Protein AF-A0A1Q9EI10-F1 (afdb_monomer_lite)

Structure (mmCIF, N/CA/C/O backbone):
data_AF-A0A1Q9EI10-F1
#
_entry.id   AF-A0A1Q9EI10-F1
#
loop_
_atom_site.group_PDB
_atom_site.id
_atom_site.type_symbol
_atom_site.label_atom_id
_atom_site.label_alt_id
_atom_site.label_comp_id
_atom_site.label_asym_id
_atom_site.label_entity_id
_atom_site.label_seq_id
_atom_site.pdbx_PDB_ins_code
_atom_site.Cartn_x
_atom_site.Cartn_y
_atom_site.Cartn_z
_atom_site.occupancy
_atom_site.B_iso_or_equiv
_atom_site.auth_seq_id
_atom_site.auth_comp_id
_atom_site.auth_asym_id
_atom_site.auth_atom_id
_atom_site.pdbx_PDB_model_num
ATOM 1 N N . MET A 1 1 ? -0.999 -49.411 -11.509 1.00 52.53 1 MET A N 1
ATOM 2 C CA . MET A 1 1 ? -2.116 -49.134 -10.586 1.00 52.53 1 MET A CA 1
ATOM 3 C C . MET A 1 1 ? -1.880 -47.775 -9.955 1.00 52.53 1 MET A C 1
ATOM 5 O O . MET A 1 1 ? -0.746 -47.512 -9.568 1.00 52.53 1 MET A O 1
ATOM 9 N N . ALA A 1 2 ? -2.901 -46.928 -9.901 1.00 65.25 2 ALA A N 1
ATOM 10 C CA . ALA A 1 2 ? -2.778 -45.548 -9.451 1.00 65.25 2 ALA A CA 1
ATOM 11 C C . ALA A 1 2 ? -2.801 -45.439 -7.917 1.00 65.25 2 ALA A C 1
ATOM 13 O O . ALA A 1 2 ? -3.578 -46.132 -7.263 1.00 65.25 2 ALA A O 1
ATOM 14 N N . SER A 1 3 ? -1.982 -44.551 -7.351 1.00 75.50 3 SER A N 1
ATOM 15 C CA . SER A 1 3 ? -2.060 -44.156 -5.938 1.00 75.50 3 SER A CA 1
ATOM 16 C C . SER A 1 3 ? -2.557 -42.723 -5.863 1.00 75.50 3 SER A C 1
ATOM 18 O O . SER A 1 3 ? -1.945 -41.829 -6.455 1.00 75.50 3 SER A O 1
ATOM 20 N N . VAL A 1 4 ? -3.660 -42.502 -5.154 1.00 80.38 4 VAL A N 1
ATOM 21 C CA . VAL A 1 4 ? -4.299 -41.190 -5.047 1.00 80.38 4 VAL A CA 1
ATOM 22 C C . VAL A 1 4 ? -4.619 -40.854 -3.600 1.00 80.38 4 VAL A C 1
ATOM 24 O O . VAL A 1 4 ? -4.913 -41.722 -2.786 1.00 80.38 4 VAL A O 1
ATOM 27 N N . TRP A 1 5 ? -4.558 -39.572 -3.267 1.00 81.94 5 TRP A N 1
ATOM 28 C CA . TRP A 1 5 ? -4.939 -39.072 -1.953 1.00 81.94 5 TRP A CA 1
ATOM 29 C C . TRP A 1 5 ? -5.785 -37.815 -2.084 1.00 81.94 5 TRP A C 1
ATOM 31 O O . TRP A 1 5 ? -5.666 -37.055 -3.053 1.00 81.94 5 TRP A O 1
ATOM 41 N N . LEU A 1 6 ? -6.656 -37.609 -1.102 1.00 84.94 6 LEU A N 1
ATOM 42 C CA . LEU A 1 6 ? -7.568 -36.478 -1.054 1.00 84.94 6 LEU A CA 1
ATOM 43 C C . LEU A 1 6 ? -7.109 -35.472 -0.005 1.00 84.94 6 LEU A C 1
ATOM 45 O O . LEU A 1 6 ? -6.769 -35.841 1.116 1.00 84.94 6 LEU A O 1
ATOM 49 N N . GLU A 1 7 ? -7.129 -34.195 -0.365 1.00 82.06 7 GLU A N 1
ATOM 50 C CA . GLU A 1 7 ? -6.711 -33.085 0.489 1.00 82.06 7 GLU A CA 1
ATOM 51 C C . GLU A 1 7 ? -7.834 -32.047 0.580 1.00 82.06 7 GLU A C 1
ATOM 53 O O . GLU A 1 7 ? -8.484 -31.718 -0.419 1.00 82.06 7 GLU A O 1
ATOM 58 N N . ALA A 1 8 ? -8.094 -31.539 1.785 1.00 79.56 8 ALA A N 1
ATOM 59 C CA . ALA A 1 8 ? -9.134 -30.542 1.997 1.00 79.56 8 ALA A CA 1
ATOM 60 C C . ALA A 1 8 ? -8.620 -29.161 1.574 1.00 79.56 8 ALA A C 1
ATOM 62 O O . ALA A 1 8 ? -7.559 -28.724 2.006 1.00 79.56 8 ALA A O 1
ATOM 63 N N . HIS A 1 9 ? -9.394 -28.452 0.757 1.00 73.06 9 HIS A N 1
ATOM 64 C CA . HIS A 1 9 ? -9.062 -27.119 0.265 1.00 73.06 9 HIS A CA 1
ATOM 65 C C . HIS A 1 9 ? -10.264 -26.185 0.443 1.00 73.06 9 HIS A C 1
ATOM 67 O O . HIS A 1 9 ? -11.050 -25.917 -0.475 1.00 73.06 9 HIS A O 1
ATOM 73 N N . GLY A 1 10 ? -10.438 -25.706 1.676 1.00 77.62 10 GLY A N 1
ATOM 74 C CA . GLY A 1 10 ? -11.588 -24.894 2.067 1.00 77.62 10 GLY A CA 1
ATOM 75 C C . GLY A 1 10 ? -12.901 -25.661 1.889 1.00 77.62 10 GLY A C 1
ATOM 76 O O . GLY A 1 10 ? -13.111 -26.695 2.512 1.00 77.62 10 GLY A O 1
ATOM 77 N N . LYS A 1 11 ? -13.793 -25.161 1.023 1.00 76.25 11 LYS A N 1
ATOM 78 C CA . LYS A 1 11 ? -15.066 -25.830 0.679 1.00 76.25 11 LYS A CA 1
ATOM 79 C C . LYS A 1 11 ? -14.934 -26.862 -0.449 1.00 76.25 11 LYS A C 1
ATOM 81 O O . LYS A 1 11 ? -15.952 -27.370 -0.911 1.00 76.25 11 LYS A O 1
ATOM 86 N N . ALA A 1 12 ? -13.726 -27.125 -0.939 1.00 80.62 12 ALA A N 1
ATOM 87 C CA . ALA A 1 12 ? -13.439 -28.056 -2.024 1.00 80.62 12 ALA A CA 1
ATOM 88 C C . ALA A 1 12 ? -12.501 -29.174 -1.549 1.00 80.62 12 ALA A C 1
ATOM 90 O O . ALA A 1 12 ? -11.816 -29.032 -0.539 1.00 80.62 12 ALA A O 1
ATOM 91 N N . VAL A 1 13 ? -12.467 -30.280 -2.282 1.00 86.38 13 VAL A N 1
ATOM 92 C CA . VAL A 1 13 ? -11.545 -31.396 -2.066 1.00 86.38 13 VAL A CA 1
ATOM 93 C C . VAL A 1 13 ? -10.707 -31.587 -3.318 1.00 86.38 13 VAL A C 1
ATOM 95 O O . VAL A 1 13 ? -11.220 -31.559 -4.437 1.00 86.38 13 VAL A O 1
ATOM 98 N N . LEU A 1 14 ? -9.405 -31.736 -3.115 1.00 86.94 14 LEU A N 1
ATOM 99 C CA . LEU A 1 14 ? -8.418 -31.956 -4.159 1.00 86.94 14 LEU A CA 1
ATOM 100 C C . LEU A 1 14 ? -8.069 -33.439 -4.195 1.00 86.94 14 LEU A C 1
ATOM 102 O O . LEU A 1 14 ? -7.630 -33.981 -3.187 1.00 86.94 14 LEU A O 1
ATOM 106 N N . VAL A 1 15 ? -8.209 -34.074 -5.353 1.00 85.44 15 VAL A N 1
ATOM 107 C CA . VAL A 1 15 ? -7.691 -35.420 -5.610 1.00 85.44 15 VAL A CA 1
ATOM 108 C C . VAL A 1 15 ? -6.329 -35.275 -6.285 1.00 85.44 15 VAL A C 1
ATOM 110 O O . VAL A 1 15 ? -6.217 -34.710 -7.380 1.00 85.44 15 VAL A O 1
ATOM 113 N N . LYS A 1 16 ? -5.288 -35.747 -5.598 1.00 81.31 16 LYS A N 1
ATOM 114 C CA . LYS A 1 16 ? -3.875 -35.687 -5.996 1.00 81.31 16 LYS A CA 1
ATOM 115 C C . LYS A 1 16 ? -3.294 -37.095 -6.123 1.00 81.31 16 LYS A C 1
ATOM 117 O O . LYS A 1 16 ? -3.845 -38.047 -5.582 1.00 81.31 16 LYS A O 1
ATOM 122 N N . GLY A 1 17 ? -2.182 -37.214 -6.844 1.00 82.31 17 GLY A N 1
ATOM 123 C CA . GLY A 1 17 ? -1.489 -38.480 -7.097 1.00 82.31 17 GLY A CA 1
ATOM 124 C C . GLY A 1 17 ? -1.539 -38.894 -8.566 1.00 82.31 17 GLY A C 1
ATOM 125 O O . GLY A 1 17 ? -1.620 -38.041 -9.455 1.00 82.31 17 GLY A O 1
ATOM 126 N N . ASP A 1 18 ? -1.501 -40.201 -8.821 1.00 78.62 18 ASP A N 1
ATOM 127 C CA . ASP A 1 18 ? -1.469 -40.781 -10.168 1.00 78.62 18 ASP A CA 1
ATOM 128 C C . ASP A 1 18 ? -2.865 -40.765 -10.820 1.00 78.62 18 ASP A C 1
ATOM 130 O O . ASP A 1 18 ? -3.541 -41.771 -11.000 1.00 78.62 18 ASP A O 1
ATOM 134 N N . THR A 1 19 ? -3.351 -39.565 -11.131 1.00 76.25 19 THR A N 1
ATOM 135 C CA . THR A 1 19 ? -4.723 -39.355 -11.625 1.00 76.25 19 THR A CA 1
ATOM 136 C C . THR A 1 19 ? -4.863 -39.532 -13.140 1.00 76.25 19 THR A C 1
ATOM 138 O O . THR A 1 19 ? -5.962 -39.380 -13.670 1.00 76.25 19 THR A O 1
ATOM 141 N N . MET A 1 20 ? -3.783 -39.872 -13.858 1.00 67.50 20 MET A N 1
ATOM 142 C CA . MET A 1 20 ? -3.809 -40.036 -15.320 1.00 67.50 20 MET A CA 1
ATOM 143 C C . MET A 1 20 ? -4.653 -41.239 -15.755 1.00 67.50 20 MET A C 1
ATOM 145 O O . MET A 1 20 ? -5.393 -41.136 -16.728 1.00 67.50 20 MET A O 1
ATOM 149 N N . SER A 1 21 ? -4.608 -42.337 -14.996 1.00 76.06 21 SER A N 1
ATOM 150 C CA . SER A 1 21 ? -5.338 -43.580 -15.303 1.00 76.06 21 SER A CA 1
ATOM 151 C C . SER A 1 21 ? -6.833 -43.529 -14.954 1.00 76.06 21 SER A C 1
ATOM 153 O O . SER A 1 21 ? -7.612 -44.360 -15.420 1.00 76.06 21 SER A O 1
ATOM 155 N N . ILE A 1 22 ? -7.231 -42.557 -14.129 1.00 76.19 22 ILE A N 1
ATOM 156 C CA . ILE A 1 22 ? -8.605 -42.349 -13.639 1.00 76.19 22 ILE A CA 1
ATOM 157 C C . ILE A 1 22 ? -9.162 -40.977 -14.040 1.00 76.19 22 ILE A C 1
ATOM 159 O O . ILE A 1 22 ? -10.172 -40.519 -13.511 1.00 76.19 22 ILE A O 1
ATOM 163 N N . LYS A 1 23 ? -8.501 -40.302 -14.982 1.00 77.88 23 LYS A N 1
ATOM 164 C CA . LYS A 1 23 ? -8.842 -38.952 -15.437 1.00 77.88 23 LYS A CA 1
ATOM 165 C C . LYS A 1 23 ? -10.274 -38.854 -15.959 1.00 77.88 23 LYS A C 1
ATOM 167 O O . LYS A 1 23 ? -10.966 -37.892 -15.635 1.00 77.88 23 LYS A O 1
ATOM 172 N N . ASP A 1 24 ? -10.715 -39.835 -16.740 1.00 82.56 24 ASP A N 1
ATOM 173 C CA . ASP A 1 24 ? -12.063 -39.837 -17.313 1.00 82.56 24 ASP A CA 1
ATOM 174 C C . ASP A 1 24 ? -13.133 -40.024 -16.232 1.00 82.56 24 ASP A C 1
ATOM 176 O O . ASP A 1 24 ? -14.117 -39.289 -16.220 1.00 82.56 24 ASP A O 1
ATOM 180 N N . LEU A 1 25 ? -12.871 -40.888 -15.245 1.00 77.81 25 LEU A N 1
ATOM 181 C CA . LEU A 1 25 ? -13.732 -41.090 -14.075 1.00 77.81 25 LEU A CA 1
ATOM 182 C C . LEU A 1 25 ? -13.826 -39.812 -13.228 1.00 77.81 25 LEU A C 1
ATOM 184 O O . LEU A 1 25 ? -14.915 -39.378 -12.858 1.00 77.81 25 LEU A O 1
ATOM 188 N N . LEU A 1 26 ? -12.696 -39.144 -12.977 1.00 81.06 26 LEU A N 1
ATOM 189 C CA . LEU A 1 26 ? -12.677 -37.886 -12.227 1.00 81.06 26 LEU A CA 1
ATOM 190 C C . LEU A 1 26 ? -13.420 -36.764 -12.964 1.00 81.06 26 LEU A C 1
ATOM 192 O O . LEU A 1 26 ? -14.100 -35.958 -12.329 1.00 81.06 26 LEU A O 1
ATOM 196 N N . LYS A 1 27 ? -13.331 -36.718 -14.297 1.00 82.31 27 LYS A N 1
ATOM 197 C CA . LYS A 1 27 ? -14.049 -35.744 -15.127 1.00 82.31 27 LYS A CA 1
ATOM 198 C C . LYS A 1 27 ? -15.555 -36.023 -15.160 1.00 82.31 27 LYS A C 1
ATOM 200 O O . LYS A 1 27 ? -16.335 -35.081 -15.030 1.00 82.31 27 LYS A O 1
ATOM 205 N N . GLU A 1 28 ? -15.957 -37.287 -15.274 1.00 81.38 28 GLU A N 1
ATOM 206 C CA . GLU A 1 28 ? -17.361 -37.721 -15.256 1.00 81.38 28 GLU A CA 1
ATOM 207 C C . GLU A 1 28 ? -18.042 -37.398 -13.920 1.00 81.38 28 GLU A C 1
ATOM 209 O O . GLU A 1 28 ? -19.147 -36.858 -13.888 1.00 81.38 28 GLU A O 1
ATOM 214 N N . LYS A 1 29 ? -17.334 -37.591 -12.801 1.00 79.00 29 LYS A N 1
ATOM 215 C CA . LYS A 1 29 ? -17.821 -37.237 -11.456 1.00 79.00 29 LYS A CA 1
ATOM 216 C C . LYS A 1 29 ? -17.808 -35.725 -11.169 1.00 79.00 29 LYS A C 1
ATOM 218 O O . LYS A 1 29 ? -18.154 -35.285 -10.067 1.00 79.00 29 LYS A O 1
ATOM 223 N N . GLY A 1 30 ? -17.470 -34.905 -12.168 1.00 77.38 30 GLY A N 1
ATOM 224 C CA . GLY A 1 30 ? -17.542 -33.444 -12.117 1.00 77.38 30 GLY A CA 1
ATOM 225 C C . GLY A 1 30 ? -16.289 -32.763 -11.567 1.00 77.38 30 GLY A C 1
ATOM 226 O O . GLY A 1 30 ? -16.366 -31.623 -11.103 1.00 77.38 30 GLY A O 1
ATOM 227 N N . GLY A 1 31 ? -15.148 -33.448 -11.599 1.00 83.06 31 GLY A N 1
ATOM 228 C CA . GLY A 1 31 ? -13.856 -32.905 -11.209 1.00 83.06 31 GLY A CA 1
ATOM 229 C C . GLY A 1 31 ? -13.334 -31.917 -12.244 1.00 83.06 31 GLY A C 1
ATOM 230 O O . GLY A 1 31 ? -13.370 -32.167 -13.450 1.00 83.06 31 GLY A O 1
ATOM 231 N N . LYS A 1 32 ? -12.803 -30.787 -11.778 1.00 81.69 32 LYS A N 1
ATOM 232 C CA . LYS A 1 32 ? -12.119 -29.809 -12.631 1.00 81.69 32 LYS A CA 1
ATOM 233 C C . LYS A 1 32 ? -10.617 -29.919 -12.431 1.00 81.69 32 LYS A C 1
ATOM 235 O O . LYS A 1 32 ? -10.127 -29.723 -11.323 1.00 81.69 32 LYS A O 1
ATOM 240 N N . TRP A 1 33 ? -9.886 -30.201 -13.505 1.00 84.81 33 TRP A N 1
ATOM 241 C CA . TRP A 1 33 ? -8.427 -30.186 -13.463 1.00 84.81 33 TRP A CA 1
ATOM 242 C C . TRP A 1 33 ? -7.912 -28.771 -13.190 1.00 84.81 33 TRP A C 1
ATOM 244 O O . TRP A 1 33 ? -8.250 -27.828 -13.908 1.00 84.81 33 TRP A O 1
ATOM 254 N N . ASN A 1 34 ? -7.067 -28.632 -12.174 1.00 79.94 34 ASN A N 1
ATOM 255 C CA . ASN A 1 34 ? -6.331 -27.415 -11.881 1.00 79.94 34 ASN A CA 1
ATOM 256 C C . ASN A 1 34 ? -4.845 -27.644 -12.185 1.00 79.94 34 ASN A C 1
ATOM 258 O O . ASN A 1 34 ? -4.158 -28.364 -11.461 1.00 79.94 34 ASN A O 1
ATOM 262 N N . GLY A 1 35 ? -4.346 -27.012 -13.253 1.00 70.62 35 GLY A N 1
ATOM 263 C CA . GLY A 1 35 ? -2.954 -27.145 -13.695 1.00 70.62 35 GLY A CA 1
ATOM 264 C C . GLY A 1 35 ? -1.931 -26.516 -12.746 1.00 70.62 35 GLY A C 1
ATOM 265 O O . GLY A 1 35 ? -0.809 -27.009 -12.668 1.00 70.62 35 GLY A O 1
ATOM 266 N N . GLY A 1 36 ? -2.322 -25.493 -11.977 1.00 70.88 36 GLY A N 1
ATOM 267 C CA . GLY A 1 36 ? -1.451 -24.860 -10.981 1.00 70.88 36 GLY A CA 1
ATOM 268 C C . GLY A 1 36 ? -1.215 -25.746 -9.757 1.00 70.88 36 GLY A C 1
ATOM 269 O O . GLY A 1 36 ? -0.120 -25.767 -9.209 1.00 70.88 36 GLY A O 1
ATOM 270 N N . LEU A 1 37 ? -2.221 -26.536 -9.373 1.00 71.44 37 LEU A N 1
ATOM 271 C CA . LEU A 1 37 ? -2.150 -27.472 -8.244 1.00 71.44 37 LEU A CA 1
ATOM 272 C C . LEU A 1 37 ? -1.930 -28.930 -8.677 1.00 71.44 37 LEU A C 1
ATOM 274 O O . LEU A 1 37 ? -1.958 -29.817 -7.821 1.00 71.44 37 LEU A O 1
ATOM 278 N N . LYS A 1 38 ? -1.792 -29.182 -9.989 1.00 78.75 38 LYS A N 1
ATOM 279 C CA . LYS A 1 38 ? -1.714 -30.510 -10.630 1.00 78.75 38 LYS A CA 1
ATOM 280 C C . LYS A 1 38 ? -2.690 -31.526 -10.017 1.00 78.75 38 LYS A C 1
ATOM 282 O O . LYS A 1 38 ? -2.304 -32.634 -9.652 1.00 78.75 38 LYS A O 1
ATOM 287 N N . SER A 1 39 ? -3.945 -31.118 -9.837 1.00 84.19 39 SER A N 1
ATOM 288 C CA . SER A 1 39 ? -4.945 -31.897 -9.099 1.00 84.19 39 SER A CA 1
ATOM 289 C C . SER A 1 39 ? -6.359 -31.692 -9.613 1.00 84.19 39 SER A C 1
ATOM 291 O O . SER A 1 39 ? -6.673 -30.685 -10.250 1.00 84.19 39 SER A O 1
ATOM 293 N N . TRP A 1 40 ? -7.221 -32.665 -9.325 1.00 86.75 40 TRP A N 1
ATOM 294 C CA . TRP A 1 40 ? -8.641 -32.596 -9.649 1.00 86.75 40 TRP A CA 1
ATOM 295 C C . TRP A 1 40 ? -9.409 -31.987 -8.487 1.00 86.75 40 TRP A C 1
ATOM 297 O O . TRP A 1 40 ? -9.377 -32.501 -7.374 1.00 86.75 40 TRP A O 1
ATOM 307 N N . LEU A 1 41 ? -10.094 -30.882 -8.751 1.00 85.38 41 LEU A N 1
ATOM 308 C CA . LEU A 1 41 ? -10.860 -30.144 -7.762 1.00 85.38 41 LEU A CA 1
ATOM 309 C C . LEU A 1 41 ? -12.328 -30.557 -7.813 1.00 85.38 41 LEU A C 1
ATOM 311 O O . LEU A 1 41 ? -12.961 -30.506 -8.870 1.00 85.38 41 LEU A O 1
ATOM 315 N N . PHE A 1 42 ? -12.873 -30.889 -6.649 1.00 86.38 42 PHE A N 1
ATOM 316 C CA . PHE A 1 42 ? -14.272 -31.235 -6.455 1.00 86.38 42 PHE A CA 1
ATOM 317 C C . PHE A 1 42 ? -14.906 -30.389 -5.348 1.00 86.38 42 PHE A C 1
ATOM 319 O O . PHE A 1 42 ? -14.214 -29.964 -4.424 1.00 86.38 42 PHE A O 1
ATOM 326 N N . PRO A 1 43 ? -16.225 -30.146 -5.380 1.00 83.44 43 PRO A N 1
ATOM 327 C CA . PRO A 1 43 ? -16.932 -29.561 -4.246 1.00 83.44 43 PRO A CA 1
ATOM 328 C C . PRO A 1 43 ? -16.821 -30.459 -3.007 1.00 83.44 43 PRO A C 1
ATOM 330 O O . PRO A 1 43 ? -16.979 -31.674 -3.108 1.00 83.44 43 PRO A O 1
ATOM 333 N N . GLY A 1 44 ? -16.621 -29.875 -1.827 1.00 76.69 44 GLY A N 1
ATOM 334 C CA . GLY A 1 44 ? -16.482 -30.614 -0.568 1.00 76.69 44 GLY A CA 1
ATOM 335 C C . GLY A 1 44 ? -17.716 -31.443 -0.211 1.00 76.69 44 GLY A C 1
ATOM 336 O O . GLY A 1 44 ? -17.584 -32.516 0.366 1.00 76.69 44 GLY A O 1
ATOM 337 N N . SER A 1 45 ? -18.902 -31.027 -0.665 1.00 79.56 45 SER A N 1
ATOM 338 C CA . SER A 1 45 ? -20.147 -31.800 -0.547 1.00 79.56 45 SER A CA 1
ATOM 339 C C . SER A 1 45 ? -20.106 -33.150 -1.271 1.00 79.56 45 SER A C 1
ATOM 341 O O . SER A 1 45 ? -20.879 -34.036 -0.936 1.00 79.56 45 SER A O 1
ATOM 343 N N . LYS A 1 46 ? -19.219 -33.321 -2.260 1.00 77.25 46 LYS A N 1
ATOM 344 C CA . LYS A 1 46 ? -19.073 -34.562 -3.034 1.00 77.25 46 LYS A CA 1
ATOM 345 C C . LYS A 1 46 ? -17.906 -35.434 -2.565 1.00 77.25 46 LYS A C 1
ATOM 347 O O . LYS A 1 46 ? -17.677 -36.482 -3.157 1.00 77.25 46 LYS A O 1
ATOM 352 N N . LYS A 1 47 ? -17.191 -35.035 -1.503 1.00 77.50 47 LYS A N 1
ATOM 353 C CA . LYS A 1 47 ? -16.022 -35.753 -0.969 1.00 77.50 47 LYS A CA 1
ATOM 354 C C . LYS A 1 47 ? -16.300 -37.246 -0.768 1.00 77.50 47 LYS A C 1
ATOM 356 O O . LYS A 1 47 ? -15.545 -38.067 -1.269 1.00 77.50 47 LYS A O 1
ATOM 361 N N . ALA A 1 48 ? -17.358 -37.576 -0.026 1.00 77.62 48 ALA A N 1
ATOM 362 C CA . ALA A 1 48 ? -17.672 -38.955 0.348 1.00 77.62 48 ALA A CA 1
ATOM 363 C C . ALA A 1 48 ? -17.937 -39.835 -0.885 1.00 77.62 48 ALA A C 1
ATOM 365 O O . ALA A 1 48 ? -17.342 -40.898 -1.006 1.00 77.62 48 ALA A O 1
ATOM 366 N N . ALA A 1 49 ? -18.720 -39.326 -1.844 1.00 79.50 49 ALA A N 1
ATOM 367 C CA . ALA A 1 49 ? -19.006 -40.021 -3.098 1.00 79.50 49 ALA A CA 1
ATOM 368 C C . ALA A 1 49 ? -17.737 -40.275 -3.930 1.00 79.50 49 ALA A C 1
ATOM 370 O O . ALA A 1 49 ? -17.559 -41.353 -4.475 1.00 79.50 49 ALA A O 1
ATOM 371 N N . ILE A 1 50 ? -16.813 -39.308 -3.982 1.00 80.44 50 ILE A N 1
ATOM 372 C CA . ILE A 1 50 ? -15.556 -39.461 -4.731 1.00 80.44 50 ILE A CA 1
ATOM 373 C C . ILE A 1 50 ? -14.645 -40.500 -4.079 1.00 80.44 50 ILE A C 1
ATOM 375 O O . ILE A 1 50 ? -13.975 -41.237 -4.790 1.00 80.44 50 ILE A O 1
ATOM 379 N N . ILE A 1 51 ? -14.601 -40.572 -2.747 1.00 78.38 51 ILE A N 1
ATOM 380 C CA . ILE A 1 51 ? -13.813 -41.593 -2.042 1.00 78.38 51 ILE A CA 1
ATOM 381 C C . ILE A 1 51 ? -14.360 -42.987 -2.354 1.00 78.38 51 ILE A C 1
ATOM 383 O O . ILE A 1 51 ? -13.581 -43.866 -2.710 1.00 78.38 51 ILE A O 1
ATOM 387 N N . GLU A 1 52 ? -15.679 -43.161 -2.293 1.00 79.25 52 GLU A N 1
ATOM 388 C CA . GLU A 1 52 ? -16.355 -44.423 -2.607 1.00 79.25 52 GLU A CA 1
ATOM 389 C C . GLU A 1 52 ? -16.143 -44.841 -4.073 1.00 79.25 52 GLU A C 1
ATOM 391 O O . GLU A 1 52 ? -15.786 -45.986 -4.351 1.00 79.25 52 GLU A O 1
ATOM 396 N N . ASP A 1 53 ? -16.254 -43.898 -5.013 1.00 78.69 53 ASP A N 1
ATOM 397 C CA . ASP A 1 53 ? -15.995 -44.121 -6.441 1.00 78.69 53 ASP A CA 1
ATOM 398 C C . ASP A 1 53 ? -14.520 -44.462 -6.730 1.00 78.69 53 ASP A C 1
ATOM 400 O O . ASP A 1 53 ? -14.223 -45.292 -7.590 1.00 78.69 53 ASP A O 1
ATOM 404 N N . LEU A 1 54 ? -13.577 -43.841 -6.011 1.00 76.62 54 LEU A N 1
ATOM 405 C CA . LEU A 1 54 ? -12.147 -44.134 -6.138 1.00 76.62 54 LEU A CA 1
ATOM 406 C C . LEU A 1 54 ? -11.794 -45.507 -5.561 1.00 76.62 54 LEU A C 1
ATOM 408 O O . LEU A 1 54 ? -10.992 -46.221 -6.163 1.00 76.62 54 LEU A O 1
ATOM 412 N N . GLN A 1 55 ? -12.404 -45.885 -4.435 1.00 76.31 55 GLN A N 1
ATOM 413 C CA . GLN A 1 55 ? -12.234 -47.193 -3.795 1.00 76.31 55 GLN A CA 1
ATOM 414 C C . GLN A 1 55 ? -12.892 -48.329 -4.588 1.00 76.31 55 GLN A C 1
ATOM 416 O O . GLN A 1 55 ? -12.375 -49.441 -4.587 1.00 76.31 55 GLN A O 1
ATOM 421 N N . SER A 1 56 ? -13.987 -48.046 -5.297 1.00 77.88 56 SER A N 1
ATOM 422 C CA . SER A 1 56 ? -14.690 -49.016 -6.149 1.00 77.88 56 SER A CA 1
ATOM 423 C C . SER A 1 56 ? -14.019 -49.234 -7.508 1.00 77.88 56 SER A C 1
ATOM 425 O O . SER A 1 56 ? -14.442 -50.094 -8.274 1.00 77.88 56 SER A O 1
ATOM 427 N N . SER A 1 57 ? -12.993 -48.448 -7.845 1.00 73.56 57 SER A N 1
ATOM 428 C CA . SER A 1 57 ? -12.302 -48.561 -9.127 1.00 73.56 57 SER A CA 1
ATOM 429 C C . SER A 1 57 ? -11.087 -49.494 -9.034 1.00 73.56 57 SER A C 1
ATOM 431 O O . SER A 1 57 ? -10.101 -49.179 -8.372 1.00 73.56 57 SER A O 1
ATOM 433 N N . ASP A 1 58 ? -11.080 -50.593 -9.797 1.00 69.38 58 ASP A N 1
ATOM 434 C CA . ASP A 1 58 ? -9.951 -51.550 -9.869 1.00 69.38 58 ASP A CA 1
ATOM 435 C C . ASP A 1 58 ? -8.631 -50.933 -10.377 1.00 69.38 58 ASP A C 1
ATOM 437 O O . ASP A 1 58 ? -7.562 -51.547 -10.356 1.00 69.38 58 ASP A O 1
ATOM 441 N N . LYS A 1 59 ? -8.689 -49.692 -10.868 1.00 65.25 59 LYS A N 1
ATOM 442 C CA . LYS A 1 59 ? -7.538 -48.942 -11.383 1.00 65.25 59 LYS A CA 1
ATOM 443 C C . LYS A 1 59 ? -6.732 -48.253 -10.276 1.00 65.25 59 LYS A C 1
ATOM 445 O O . LYS A 1 59 ? -5.609 -47.810 -10.548 1.00 65.25 59 LYS A O 1
ATOM 450 N N . VAL A 1 60 ? -7.258 -48.185 -9.050 1.00 66.44 60 VAL A N 1
ATOM 451 C CA . VAL A 1 60 ? -6.636 -47.516 -7.900 1.00 66.44 60 VAL A CA 1
ATOM 452 C C . VAL A 1 60 ? -6.170 -48.547 -6.870 1.00 66.44 60 VAL A C 1
ATOM 454 O O . VAL A 1 60 ? -6.948 -49.358 -6.388 1.00 66.44 60 VAL A O 1
ATOM 457 N N . LYS A 1 61 ? -4.880 -48.514 -6.514 1.00 64.12 61 LYS A N 1
ATOM 458 C CA . LYS A 1 61 ? -4.276 -49.424 -5.520 1.00 64.12 61 LYS A CA 1
ATOM 459 C C . LYS A 1 61 ? -4.333 -48.879 -4.098 1.00 64.12 61 LYS A C 1
ATOM 461 O O . LYS A 1 61 ? -4.306 -49.656 -3.152 1.00 64.12 61 LYS A O 1
ATOM 466 N N . SER A 1 62 ? -4.317 -47.555 -3.946 1.00 63.91 62 SER A N 1
ATOM 467 C CA . SER A 1 62 ? -4.281 -46.891 -2.642 1.00 63.91 62 SER A CA 1
ATOM 468 C C . SER A 1 62 ? -5.035 -45.565 -2.703 1.00 63.91 62 SER A C 1
ATOM 470 O O . SER A 1 62 ? -4.717 -44.722 -3.549 1.00 63.91 62 SER A O 1
ATOM 472 N N . VAL A 1 63 ? -6.030 -45.411 -1.822 1.00 68.75 63 VAL A N 1
ATOM 473 C CA . VAL A 1 63 ? -6.804 -44.180 -1.602 1.00 68.75 63 VAL A CA 1
ATOM 474 C C . VAL A 1 63 ? -6.553 -43.709 -0.175 1.00 68.75 63 VAL A C 1
ATOM 476 O O . VAL A 1 63 ? -6.965 -44.370 0.775 1.00 68.75 63 VAL A O 1
ATOM 479 N N . GLU A 1 64 ? -5.894 -42.563 -0.020 1.00 68.75 64 GLU A N 1
ATOM 480 C CA . GLU A 1 64 ? -5.566 -41.985 1.291 1.00 68.75 64 GLU A CA 1
ATOM 481 C C . GLU A 1 64 ? -6.419 -40.727 1.558 1.00 68.75 64 GLU A C 1
ATOM 483 O O . GLU A 1 64 ? -6.319 -39.736 0.829 1.00 68.75 64 GLU A O 1
ATOM 488 N N . ASP A 1 65 ? -7.270 -40.740 2.592 1.00 70.06 65 ASP A N 1
ATOM 489 C CA . ASP A 1 65 ? -8.097 -39.582 2.977 1.00 70.06 65 ASP A CA 1
ATOM 490 C C . ASP A 1 65 ? -7.349 -38.681 3.976 1.00 70.06 65 ASP A C 1
ATOM 492 O O . ASP A 1 65 ? -7.345 -38.934 5.178 1.00 70.06 65 ASP A O 1
ATOM 496 N N . LYS A 1 66 ? -6.722 -37.596 3.495 1.00 67.94 66 LYS A N 1
ATOM 497 C CA . LYS A 1 66 ? -6.017 -36.598 4.337 1.00 67.94 66 LYS A CA 1
ATOM 498 C C . LYS A 1 66 ? -6.889 -35.397 4.693 1.00 67.94 66 LYS A C 1
ATOM 500 O O . LYS A 1 66 ? -6.397 -34.327 5.037 1.00 67.94 66 LYS A O 1
ATOM 505 N N . THR A 1 67 ? -8.202 -35.550 4.592 1.00 59.25 67 THR A N 1
ATOM 506 C CA . THR A 1 67 ? -9.167 -34.481 4.880 1.00 59.25 67 THR A CA 1
ATOM 507 C C . THR A 1 67 ? -9.682 -34.516 6.332 1.00 59.25 67 THR A C 1
ATOM 509 O O . THR A 1 67 ? -10.477 -33.660 6.723 1.00 59.25 67 THR A O 1
ATOM 512 N N . GLY A 1 68 ? -9.241 -35.486 7.143 1.00 47.88 68 GLY A N 1
ATOM 513 C CA . GLY A 1 68 ? -9.585 -35.617 8.559 1.00 47.88 68 GLY A CA 1
ATOM 514 C C . GLY A 1 68 ? -8.684 -34.769 9.456 1.00 47.88 68 GLY A C 1
ATOM 515 O O . GLY A 1 68 ? -7.605 -35.202 9.845 1.00 47.88 68 GLY A O 1
ATOM 516 N N . GLY A 1 69 ? -9.137 -33.563 9.802 1.00 40.03 69 GLY A N 1
ATOM 517 C CA . GLY A 1 69 ? -8.409 -32.667 10.702 1.00 40.03 69 GLY A CA 1
ATOM 518 C C . GLY A 1 69 ? -9.232 -31.500 11.250 1.00 40.03 69 GLY A C 1
ATOM 519 O O . GLY A 1 69 ? -8.751 -30.372 11.215 1.00 40.03 69 GLY A O 1
ATOM 520 N N . ALA A 1 70 ? -10.456 -31.749 11.745 1.00 35.19 70 ALA A N 1
ATOM 521 C CA . ALA A 1 70 ? -11.196 -30.810 12.606 1.00 35.19 70 ALA A CA 1
ATOM 522 C C . ALA A 1 70 ? -12.239 -31.500 13.540 1.00 35.19 70 ALA A C 1
ATOM 524 O O . ALA A 1 70 ? -13.395 -31.637 13.158 1.00 35.19 70 ALA A O 1
ATOM 525 N N . ALA A 1 71 ? -11.787 -31.815 14.775 1.00 37.69 71 ALA A N 1
ATOM 526 C CA . ALA A 1 71 ? -12.467 -31.861 16.107 1.00 37.69 71 ALA A CA 1
ATOM 527 C C . ALA A 1 71 ? -13.498 -32.979 16.474 1.00 37.69 71 ALA A C 1
ATOM 529 O O . ALA A 1 71 ? -14.138 -33.482 15.556 1.00 37.69 71 ALA A O 1
ATOM 530 N N . PRO A 1 72 ? -13.752 -33.329 17.783 1.00 45.59 72 PRO A N 1
ATOM 531 C CA . PRO A 1 72 ? -13.249 -32.789 19.080 1.00 45.59 72 PRO A CA 1
ATOM 532 C C . PRO A 1 72 ? -12.756 -33.816 20.174 1.00 45.59 72 PRO A C 1
ATOM 534 O O . PRO A 1 72 ? -12.990 -35.010 20.080 1.00 45.59 72 PRO A O 1
ATOM 537 N N . ALA A 1 73 ? -12.084 -33.288 21.222 1.00 37.34 73 ALA A N 1
ATOM 538 C CA . ALA A 1 73 ? -11.854 -33.731 22.630 1.00 37.34 73 ALA A CA 1
ATOM 539 C C . ALA A 1 73 ? -11.699 -35.225 23.063 1.00 37.34 73 ALA A C 1
ATOM 541 O O . ALA A 1 73 ? -12.679 -35.956 23.069 1.00 37.34 73 ALA A O 1
ATOM 542 N N . ALA A 1 74 ? -10.530 -35.596 23.635 1.00 31.14 74 ALA A N 1
ATOM 543 C CA . ALA A 1 74 ? -10.333 -36.104 25.022 1.00 31.14 74 ALA A CA 1
ATOM 544 C C . ALA A 1 74 ? -9.020 -36.920 25.224 1.00 31.14 74 ALA A C 1
ATOM 546 O O . ALA A 1 74 ? -8.736 -37.843 24.476 1.00 31.14 74 ALA A O 1
ATOM 547 N N . ALA A 1 75 ? -8.308 -36.596 26.317 1.00 31.55 75 ALA A N 1
ATOM 548 C CA . ALA A 1 75 ? -7.336 -37.391 27.099 1.00 31.55 75 ALA A CA 1
ATOM 549 C C . ALA A 1 75 ? -5.904 -37.719 26.571 1.00 31.55 75 ALA A C 1
ATOM 551 O O . ALA A 1 75 ? -5.715 -38.601 25.747 1.00 31.55 75 ALA A O 1
ATOM 552 N N . ALA A 1 76 ? -4.919 -37.080 27.246 1.00 32.03 76 ALA A N 1
ATOM 553 C CA . ALA A 1 76 ? -3.583 -37.565 27.682 1.00 32.03 76 ALA A CA 1
ATOM 554 C C . ALA A 1 76 ? -2.510 -37.934 26.614 1.00 32.03 76 ALA A C 1
ATOM 556 O O . ALA A 1 76 ? -2.752 -38.781 25.774 1.00 32.03 76 ALA A O 1
ATOM 557 N N . SER A 1 77 ? -1.255 -37.443 26.576 1.00 35.91 77 SER A N 1
ATOM 558 C CA . SER A 1 77 ? -0.422 -36.593 27.451 1.00 35.91 77 SER A CA 1
ATOM 559 C C . SER A 1 77 ? 0.841 -36.096 26.686 1.00 35.91 77 SER A C 1
ATOM 561 O O . SER A 1 77 ? 1.626 -36.923 26.249 1.00 35.91 77 SER A O 1
ATOM 563 N N . GLN A 1 78 ? 0.984 -34.764 26.527 1.00 44.69 78 GLN A N 1
ATOM 564 C CA . GLN A 1 78 ? 2.159 -33.838 26.627 1.00 44.69 78 GLN A CA 1
ATOM 565 C C . GLN A 1 78 ? 3.639 -34.265 26.350 1.00 44.69 78 GLN A C 1
ATOM 567 O O . GLN A 1 78 ? 3.978 -35.418 26.587 1.00 44.69 78 GLN A O 1
ATOM 572 N N . PRO A 1 79 ? 4.602 -33.319 26.109 1.00 43.09 79 PRO A N 1
ATOM 573 C CA . PRO A 1 79 ? 4.514 -31.921 25.610 1.00 43.09 79 PRO A CA 1
ATOM 574 C C . PRO A 1 79 ? 5.660 -31.473 24.642 1.00 43.09 79 PRO A C 1
ATOM 576 O O . PRO A 1 79 ? 6.784 -31.930 24.759 1.00 43.09 79 PRO A O 1
ATOM 579 N N . VAL A 1 80 ? 5.435 -30.461 23.786 1.00 35.97 80 VAL A N 1
ATOM 580 C CA . VAL A 1 80 ? 6.241 -29.209 23.760 1.00 35.97 80 VAL A CA 1
ATOM 581 C C . VAL A 1 80 ? 5.432 -28.072 23.115 1.00 35.97 80 VAL A C 1
ATOM 583 O O . VAL A 1 80 ? 4.757 -28.235 22.103 1.00 35.97 80 VAL A O 1
ATOM 586 N N . ALA A 1 81 ? 5.456 -26.941 23.810 1.00 35.88 81 ALA A N 1
ATOM 587 C CA . ALA A 1 81 ? 4.540 -25.806 23.807 1.00 35.88 81 ALA A CA 1
ATOM 588 C C . ALA A 1 81 ? 4.254 -25.075 22.473 1.00 35.88 81 ALA A C 1
ATOM 590 O O . ALA A 1 81 ? 5.145 -24.580 21.789 1.00 35.88 81 ALA A O 1
ATOM 591 N N . LYS A 1 82 ? 2.953 -24.853 22.242 1.00 44.44 82 LYS A N 1
ATOM 592 C CA . LYS A 1 82 ? 2.360 -23.607 21.708 1.00 44.44 82 LYS A CA 1
ATOM 593 C C . LYS A 1 82 ? 2.449 -22.505 22.789 1.00 44.44 82 LYS A C 1
ATOM 595 O O . LYS A 1 82 ? 2.506 -22.844 23.970 1.00 44.44 82 LYS A O 1
ATOM 600 N N . PRO A 1 83 ? 2.241 -21.220 22.458 1.00 40.25 83 PRO A N 1
ATOM 601 C CA . PRO A 1 83 ? 1.140 -20.555 23.165 1.00 40.25 83 PRO A CA 1
ATOM 602 C C . PRO A 1 83 ? 0.163 -19.811 22.247 1.00 40.25 83 PRO A C 1
ATOM 604 O O . PRO A 1 83 ? 0.493 -19.366 21.152 1.00 40.25 83 PRO A O 1
ATOM 607 N N . ALA A 1 84 ? -1.075 -19.739 22.736 1.00 40.09 84 ALA A N 1
ATOM 608 C CA . ALA A 1 84 ? -2.289 -19.228 22.110 1.00 40.09 84 ALA A CA 1
ATOM 609 C C . ALA A 1 84 ? -2.595 -17.750 22.467 1.00 40.09 84 ALA A C 1
ATOM 611 O O . ALA A 1 84 ? -1.940 -17.155 23.318 1.00 40.09 84 ALA A O 1
ATOM 612 N N . ALA A 1 85 ? -3.636 -17.194 21.827 1.00 49.06 85 ALA A N 1
ATOM 613 C CA . ALA A 1 85 ? -4.336 -15.932 22.145 1.00 49.06 85 ALA A CA 1
ATOM 614 C C . ALA A 1 85 ? -4.827 -15.875 23.623 1.00 49.06 85 ALA A C 1
ATOM 616 O O . ALA A 1 85 ? -5.071 -16.931 24.195 1.00 49.06 85 ALA A O 1
ATOM 617 N N . LYS A 1 86 ? -5.034 -14.739 24.324 1.00 32.88 86 LYS A N 1
ATOM 618 C CA . LYS A 1 86 ? -5.583 -13.404 23.981 1.00 32.88 86 LYS A CA 1
ATOM 619 C C . LYS A 1 86 ? -5.026 -12.274 24.899 1.00 32.88 86 LYS A C 1
ATOM 621 O O . LYS A 1 86 ? -4.958 -12.488 26.101 1.00 32.88 86 LYS A O 1
ATOM 626 N N . ALA A 1 87 ? -4.814 -11.086 24.297 1.00 35.91 87 ALA A N 1
ATOM 627 C CA . ALA A 1 87 ? -4.797 -9.682 24.803 1.00 35.91 87 ALA A CA 1
ATOM 628 C C . ALA A 1 87 ? -3.842 -9.252 25.956 1.00 35.91 87 ALA A C 1
ATOM 630 O O . ALA A 1 87 ? -3.588 -10.054 26.846 1.00 35.91 87 ALA A O 1
ATOM 631 N N . PRO A 1 88 ? -3.379 -7.974 26.044 1.00 37.12 88 PRO A N 1
ATOM 632 C CA . PRO A 1 88 ? -3.371 -6.853 25.087 1.00 37.12 88 PRO A CA 1
ATOM 633 C C . PRO A 1 88 ? -1.944 -6.524 24.562 1.00 37.12 88 PRO A C 1
ATOM 635 O O . PRO A 1 88 ? -0.948 -6.931 25.148 1.00 37.12 88 PRO A O 1
ATOM 638 N N . ALA A 1 89 ? -1.853 -5.795 23.442 1.00 41.03 89 ALA A N 1
ATOM 639 C CA . ALA A 1 89 ? -0.677 -5.047 22.959 1.00 41.03 89 ALA A CA 1
ATOM 640 C C . ALA A 1 89 ? 0.729 -5.640 23.247 1.00 41.03 89 ALA A C 1
ATOM 642 O O . ALA A 1 89 ? 1.506 -5.080 24.020 1.00 41.03 89 ALA A O 1
ATOM 643 N N . LYS A 1 90 ? 1.106 -6.737 22.576 1.00 37.62 90 LYS A N 1
ATOM 644 C CA . LYS A 1 90 ? 2.529 -7.075 22.400 1.00 37.62 90 LYS A CA 1
ATOM 645 C C . LYS A 1 90 ? 2.999 -6.475 21.080 1.00 37.62 90 LYS A C 1
ATOM 647 O O . LYS A 1 90 ? 2.505 -6.885 20.036 1.00 37.62 90 LYS A O 1
ATOM 652 N N . ARG A 1 91 ? 3.913 -5.502 21.170 1.00 41.88 91 ARG A N 1
ATOM 653 C CA . ARG A 1 91 ? 4.650 -4.907 20.043 1.00 41.88 91 ARG A CA 1
ATOM 654 C C . ARG A 1 91 ? 5.139 -5.999 19.092 1.00 41.88 91 ARG A C 1
ATOM 656 O O . ARG A 1 91 ? 5.698 -7.002 19.552 1.00 41.88 91 ARG A O 1
ATOM 663 N N . SER A 1 92 ? 4.892 -5.818 17.802 1.00 50.84 92 SER A N 1
ATOM 664 C CA . SER A 1 92 ? 5.332 -6.725 16.747 1.00 50.84 92 SER A CA 1
ATOM 665 C C . SER A 1 92 ? 6.848 -6.612 16.619 1.00 50.84 92 SER A C 1
ATOM 667 O O . SER A 1 92 ? 7.344 -5.713 15.954 1.00 50.84 92 SER A O 1
ATOM 669 N N . ALA A 1 93 ? 7.596 -7.512 17.263 1.00 55.84 93 ALA A N 1
ATOM 670 C CA . ALA A 1 93 ? 9.055 -7.516 17.176 1.00 55.84 93 ALA A CA 1
ATOM 671 C C . ALA A 1 93 ? 9.506 -7.530 15.705 1.00 55.84 93 ALA A C 1
ATOM 673 O O . ALA A 1 93 ? 9.135 -8.440 14.958 1.00 55.84 93 ALA A O 1
ATOM 674 N N . ALA A 1 94 ? 10.301 -6.529 15.309 1.00 60.47 94 ALA A N 1
ATOM 675 C CA . ALA A 1 94 ? 10.815 -6.375 13.953 1.00 60.47 94 ALA A CA 1
ATOM 676 C C . ALA A 1 94 ? 11.448 -7.678 13.438 1.00 60.47 94 ALA A C 1
ATOM 678 O O . ALA A 1 94 ? 12.459 -8.151 13.972 1.00 60.47 94 ALA A O 1
ATOM 679 N N . GLN A 1 95 ? 10.877 -8.250 12.379 1.00 67.81 95 GLN A N 1
ATOM 680 C CA . GLN A 1 95 ? 11.397 -9.448 11.732 1.00 67.81 95 GLN A CA 1
ATOM 681 C C . GLN A 1 95 ? 12.375 -9.056 10.630 1.00 67.81 95 GLN A C 1
ATOM 683 O O . GLN A 1 95 ? 12.105 -8.181 9.812 1.00 67.81 95 GLN A O 1
ATOM 688 N N . THR A 1 96 ? 13.522 -9.721 10.576 1.00 69.62 96 THR A N 1
ATOM 689 C CA . THR A 1 96 ? 14.441 -9.568 9.447 1.00 69.62 96 THR A CA 1
ATOM 690 C C . THR A 1 96 ? 13.972 -10.481 8.321 1.00 69.62 96 THR A C 1
ATOM 692 O O . THR A 1 96 ? 13.936 -11.701 8.468 1.00 69.62 96 THR A O 1
ATOM 695 N N . SER A 1 97 ? 13.576 -9.887 7.200 1.00 62.50 97 SER A N 1
ATOM 696 C CA . SER A 1 97 ? 13.162 -10.620 6.003 1.00 62.50 97 SER A CA 1
ATOM 697 C C . SER A 1 97 ? 14.339 -11.357 5.342 1.00 62.50 97 SER A C 1
ATOM 699 O O . SER A 1 97 ? 15.499 -11.004 5.568 1.00 62.50 97 SER A O 1
ATOM 701 N N . PRO A 1 98 ? 14.078 -12.341 4.458 1.00 56.38 98 PRO A N 1
ATOM 702 C CA . PRO A 1 98 ? 15.126 -13.023 3.690 1.00 56.38 98 PRO A CA 1
ATOM 703 C C . PRO A 1 98 ? 15.958 -12.084 2.798 1.00 56.38 98 PRO A C 1
ATOM 705 O O . PRO A 1 98 ? 17.061 -12.440 2.388 1.00 56.38 98 PRO A O 1
ATOM 708 N N . SER A 1 99 ? 15.437 -10.892 2.486 1.00 55.53 99 SER A N 1
ATOM 709 C CA . SER A 1 99 ? 16.136 -9.822 1.765 1.00 55.53 99 SER A CA 1
ATOM 710 C C . SER A 1 99 ? 17.036 -8.962 2.663 1.00 55.53 99 SER A C 1
ATOM 712 O O . SER A 1 99 ? 17.738 -8.096 2.145 1.00 55.53 99 SER A O 1
ATOM 714 N N . GLY A 1 100 ? 17.063 -9.210 3.978 1.00 64.56 100 GLY A N 1
ATOM 715 C CA . GLY A 1 100 ? 17.825 -8.429 4.958 1.00 64.56 100 GLY A CA 1
ATOM 716 C C . GLY A 1 100 ? 17.138 -7.129 5.384 1.00 64.56 100 GLY A C 1
ATOM 717 O O . GLY A 1 100 ? 17.725 -6.339 6.114 1.00 64.56 100 GLY A O 1
ATOM 718 N N . GLU A 1 101 ? 15.902 -6.900 4.941 1.00 75.75 101 GLU A N 1
ATOM 719 C CA . GLU A 1 101 ? 15.105 -5.720 5.281 1.00 75.75 101 GLU A CA 1
ATOM 720 C C . GLU A 1 101 ? 14.341 -5.961 6.583 1.00 75.75 101 GLU A C 1
ATOM 722 O O . GLU A 1 101 ? 13.884 -7.080 6.847 1.00 75.75 101 GLU A O 1
ATOM 727 N N . ARG A 1 102 ? 14.177 -4.913 7.389 1.00 81.56 102 ARG A N 1
ATOM 728 C CA . ARG A 1 102 ? 13.452 -4.983 8.663 1.00 81.56 102 ARG A CA 1
ATOM 729 C C . ARG A 1 102 ? 11.971 -4.804 8.383 1.00 81.56 102 ARG A C 1
ATOM 731 O O . ARG A 1 102 ? 11.570 -3.794 7.812 1.00 81.56 102 ARG A O 1
ATOM 738 N N . VAL A 1 103 ? 11.179 -5.806 8.736 1.00 85.19 103 VAL A N 1
ATOM 739 C CA . VAL A 1 103 ? 9.747 -5.891 8.462 1.00 85.19 103 VAL A CA 1
ATOM 740 C C . VAL A 1 103 ? 8.982 -5.918 9.778 1.00 85.19 103 VAL A C 1
ATOM 742 O O . VAL A 1 103 ? 9.219 -6.757 10.642 1.00 85.19 103 VAL A O 1
ATOM 745 N N . PHE A 1 104 ? 8.034 -5.004 9.897 1.00 85.94 104 PHE A N 1
ATOM 746 C CA . PHE A 1 104 ? 7.069 -4.898 10.973 1.00 85.94 104 PHE A CA 1
ATOM 747 C C . PHE A 1 104 ? 5.716 -5.330 10.418 1.00 85.94 104 PHE A C 1
ATOM 749 O O . PHE A 1 104 ? 5.172 -4.714 9.496 1.00 85.94 104 PHE A O 1
ATOM 756 N N . GLU A 1 105 ? 5.176 -6.420 10.945 1.00 84.56 105 GLU A N 1
ATOM 757 C CA . GLU A 1 105 ? 3.834 -6.864 10.590 1.00 84.56 105 GLU A CA 1
ATOM 758 C C . GLU A 1 105 ? 2.805 -6.104 11.431 1.00 84.56 105 GLU A C 1
ATOM 760 O O . GLU A 1 105 ? 2.815 -6.161 12.663 1.00 84.56 105 GLU A O 1
ATOM 765 N N . LEU A 1 106 ? 1.929 -5.372 10.746 1.00 83.62 106 LEU A N 1
ATOM 766 C CA . LEU A 1 106 ? 0.765 -4.722 11.330 1.00 83.62 106 LEU A CA 1
ATOM 767 C C . LEU A 1 106 ? -0.466 -5.630 11.184 1.00 83.62 106 LEU A C 1
ATOM 769 O O . LEU A 1 106 ? -0.422 -6.726 10.626 1.00 83.62 106 LEU A O 1
ATOM 773 N N . VAL A 1 107 ? -1.596 -5.158 11.699 1.00 81.88 107 VAL A N 1
ATOM 774 C CA . VAL A 1 107 ? -2.887 -5.849 11.609 1.00 81.88 107 VAL A CA 1
ATOM 775 C C . VAL A 1 107 ? -3.473 -5.821 10.186 1.00 81.88 107 VAL A C 1
ATOM 777 O O . VAL A 1 107 ? -3.164 -4.938 9.381 1.00 81.88 107 VAL A O 1
ATOM 780 N N . ASP A 1 108 ? -4.360 -6.780 9.890 1.00 79.12 108 ASP A N 1
ATOM 781 C CA . ASP A 1 108 ? -5.129 -6.876 8.635 1.00 79.12 108 ASP A CA 1
ATOM 782 C C . ASP A 1 108 ? -4.269 -6.931 7.356 1.00 79.12 108 ASP A C 1
ATOM 784 O O . ASP A 1 108 ? -4.521 -6.214 6.377 1.00 79.12 108 ASP A O 1
ATOM 788 N N . ASP A 1 109 ? -3.243 -7.788 7.374 1.00 85.00 109 ASP A N 1
ATOM 789 C CA . ASP A 1 109 ? -2.293 -8.011 6.277 1.00 85.00 109 ASP A CA 1
ATOM 790 C C . ASP A 1 109 ? -1.497 -6.755 5.870 1.00 85.00 109 ASP A C 1
ATOM 792 O O . ASP A 1 109 ? -0.964 -6.686 4.766 1.00 85.00 109 ASP A O 1
ATOM 796 N N . VAL A 1 110 ? -1.397 -5.722 6.709 1.00 87.56 110 VAL A N 1
ATOM 797 C CA . VAL A 1 110 ? -0.518 -4.578 6.423 1.00 87.56 110 VAL A CA 1
ATOM 798 C C . VAL A 1 110 ? 0.879 -4.879 6.949 1.00 87.56 110 VAL A C 1
ATOM 800 O O . VAL A 1 110 ? 1.045 -5.346 8.069 1.00 87.56 110 VAL A O 1
ATOM 803 N N . ARG A 1 111 ? 1.907 -4.604 6.149 1.00 88.62 111 ARG A N 1
ATOM 804 C CA . ARG A 1 111 ? 3.303 -4.704 6.576 1.00 88.62 111 ARG A CA 1
ATOM 805 C C . ARG A 1 111 ? 4.016 -3.390 6.323 1.00 88.62 111 ARG A C 1
ATOM 807 O O . ARG A 1 111 ? 3.760 -2.713 5.325 1.00 88.62 111 ARG A O 1
ATOM 814 N N . VAL A 1 112 ? 4.924 -3.062 7.227 1.00 90.75 112 VAL A N 1
ATOM 815 C CA . VAL A 1 112 ? 5.849 -1.944 7.099 1.00 90.75 112 VAL A CA 1
ATOM 816 C C . VAL A 1 112 ? 7.242 -2.518 6.958 1.00 90.75 112 VAL A C 1
ATOM 818 O O . VAL A 1 112 ? 7.654 -3.329 7.774 1.00 90.75 112 VAL A O 1
ATOM 821 N N . SER A 1 113 ? 7.975 -2.128 5.929 1.00 88.00 113 SER A N 1
ATOM 822 C CA . SER A 1 113 ? 9.347 -2.583 5.721 1.00 88.00 113 SER A CA 1
ATOM 823 C C . SER A 1 113 ? 10.285 -1.409 5.537 1.00 88.00 113 SER A C 1
ATOM 825 O O . SER A 1 113 ? 9.971 -0.474 4.803 1.00 88.00 113 SER A O 1
ATOM 827 N N . ILE A 1 114 ? 11.450 -1.472 6.166 1.00 87.50 114 ILE A N 1
ATOM 828 C CA . ILE A 1 114 ? 12.515 -0.492 5.978 1.00 87.50 114 ILE A CA 1
ATOM 829 C C . ILE A 1 114 ? 13.439 -1.037 4.901 1.00 87.50 114 ILE A C 1
ATOM 831 O O . ILE A 1 114 ? 14.050 -2.093 5.069 1.00 87.50 114 ILE A O 1
ATOM 835 N N . SER A 1 115 ? 13.500 -0.326 3.778 1.00 82.38 115 SER A N 1
ATOM 836 C CA . SER A 1 115 ? 14.269 -0.739 2.604 1.00 82.38 115 SER A CA 1
ATOM 837 C C . SER A 1 115 ? 15.117 0.406 2.072 1.00 82.38 115 SER A C 1
ATOM 839 O O . SER A 1 115 ? 14.686 1.562 2.007 1.00 82.38 115 SER A O 1
ATOM 841 N N . THR A 1 116 ? 16.313 0.076 1.602 1.00 80.19 116 THR A N 1
ATOM 842 C CA . THR A 1 116 ? 17.206 1.022 0.927 1.00 80.19 116 THR A CA 1
ATOM 843 C C . THR A 1 116 ? 17.054 0.845 -0.576 1.00 80.19 116 THR A C 1
ATOM 845 O O . THR A 1 116 ? 17.347 -0.220 -1.116 1.00 80.19 116 THR A O 1
ATOM 848 N N . PHE A 1 117 ? 16.599 1.880 -1.277 1.00 66.25 117 PHE A N 1
ATOM 849 C CA . PHE A 1 117 ? 16.441 1.845 -2.731 1.00 66.25 117 PHE A CA 1
ATOM 850 C C . PHE A 1 117 ? 17.138 3.050 -3.336 1.00 66.25 117 PHE A C 1
ATOM 852 O O . PHE A 1 117 ? 16.909 4.170 -2.899 1.00 66.25 117 PHE A O 1
ATOM 859 N N . LYS A 1 118 ? 17.990 2.821 -4.342 1.00 66.38 118 LYS A N 1
ATOM 860 C CA . LYS A 1 118 ? 18.785 3.880 -4.993 1.00 66.38 118 LYS A CA 1
ATOM 861 C C . LYS A 1 118 ? 19.585 4.746 -3.998 1.00 66.38 118 LYS A C 1
ATOM 863 O O . LYS A 1 118 ? 19.659 5.953 -4.169 1.00 66.38 118 LYS A O 1
ATOM 868 N N . ASN A 1 119 ? 20.187 4.120 -2.981 1.00 70.69 119 ASN A N 1
ATOM 869 C CA . ASN A 1 119 ? 20.905 4.779 -1.875 1.00 70.69 119 ASN A CA 1
ATOM 870 C C . ASN A 1 119 ? 20.039 5.657 -0.955 1.00 70.69 119 ASN A C 1
ATOM 872 O O . ASN A 1 119 ? 20.583 6.380 -0.128 1.00 70.69 119 ASN A O 1
ATOM 876 N N . GLU A 1 120 ? 18.712 5.567 -1.050 1.00 75.31 120 GLU A N 1
ATOM 877 C CA . GLU A 1 120 ? 17.795 6.307 -0.191 1.00 75.31 120 GLU A CA 1
ATOM 878 C C . GLU A 1 120 ? 17.065 5.353 0.761 1.00 75.31 120 GLU A C 1
ATOM 880 O O . GLU A 1 120 ? 16.387 4.402 0.340 1.00 75.31 120 GLU A O 1
ATOM 885 N N . HIS A 1 121 ? 17.226 5.595 2.061 1.00 81.12 121 HIS A N 1
ATOM 886 C CA . HIS A 1 121 ? 16.528 4.862 3.111 1.00 81.12 121 HIS A CA 1
ATOM 887 C C . HIS A 1 121 ? 15.089 5.356 3.213 1.00 81.12 121 HIS A C 1
ATOM 889 O O . HIS A 1 121 ? 14.825 6.559 3.251 1.00 81.12 121 HIS A O 1
ATOM 895 N N . GLY A 1 122 ? 14.152 4.417 3.255 1.00 87.31 122 GLY A N 1
ATOM 896 C CA . GLY A 1 122 ? 12.743 4.744 3.376 1.00 87.31 122 GLY A CA 1
ATOM 897 C C . GLY A 1 122 ? 11.933 3.617 3.988 1.00 87.31 122 GLY A C 1
ATOM 898 O O . GLY A 1 122 ? 12.383 2.474 4.109 1.00 87.31 122 GLY A O 1
ATOM 899 N N . VAL A 1 123 ? 10.708 3.969 4.341 1.00 90.75 123 VAL A N 1
ATOM 900 C CA . VAL A 1 123 ? 9.699 3.097 4.925 1.00 90.75 123 VAL A CA 1
ATOM 901 C C . VAL A 1 123 ? 8.675 2.766 3.834 1.00 90.75 123 VAL A C 1
ATOM 903 O O . VAL A 1 123 ? 8.034 3.658 3.286 1.00 90.75 123 VAL A O 1
ATOM 906 N N . ASP A 1 124 ? 8.523 1.494 3.469 1.00 90.69 124 ASP A N 1
ATOM 907 C CA . ASP A 1 124 ? 7.434 1.016 2.602 1.00 90.69 124 ASP A CA 1
ATOM 908 C C . ASP A 1 124 ? 6.300 0.493 3.479 1.00 90.69 124 ASP A C 1
ATOM 910 O O . ASP A 1 124 ? 6.469 -0.480 4.208 1.00 90.69 124 ASP A O 1
ATOM 914 N N . ILE A 1 125 ? 5.145 1.149 3.406 1.00 91.81 125 ILE A N 1
ATOM 915 C CA . ILE A 1 125 ? 3.913 0.752 4.083 1.00 91.81 125 ILE A CA 1
ATOM 916 C C . ILE A 1 125 ? 3.009 0.136 3.020 1.00 91.81 125 ILE A C 1
ATOM 918 O O . ILE A 1 125 ? 2.526 0.834 2.122 1.00 91.81 125 ILE A O 1
ATOM 922 N N . ARG A 1 126 ? 2.774 -1.174 3.091 1.00 89.25 126 ARG A N 1
ATOM 923 C CA . ARG A 1 126 ? 2.088 -1.911 2.027 1.00 89.25 126 ARG A CA 1
ATOM 924 C C . ARG A 1 126 ? 1.068 -2.887 2.570 1.00 89.25 126 ARG A C 1
ATOM 926 O O . ARG A 1 126 ? 1.325 -3.635 3.507 1.00 89.25 126 ARG A O 1
ATOM 933 N N . LYS A 1 127 ? -0.091 -2.924 1.916 1.00 89.19 127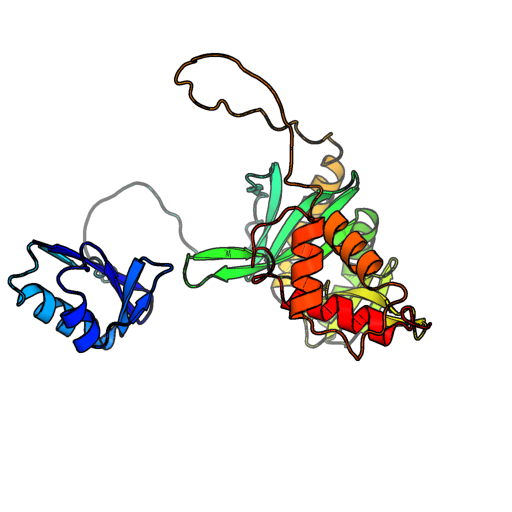 LYS A N 1
ATOM 934 C CA . LYS A 1 127 ? -1.094 -3.954 2.149 1.00 89.19 127 LYS A CA 1
ATOM 935 C C . LYS A 1 127 ? -0.707 -5.219 1.394 1.00 89.19 127 LYS A C 1
ATOM 937 O O . LYS A 1 127 ? -0.449 -5.187 0.188 1.00 89.19 127 LYS A O 1
ATOM 942 N N . PHE A 1 128 ? -0.691 -6.330 2.096 1.00 87.00 128 PHE A N 1
ATOM 943 C CA . PHE A 1 128 ? -0.565 -7.667 1.555 1.00 87.00 128 PHE A CA 1
ATOM 944 C C . PHE A 1 128 ? -1.954 -8.289 1.460 1.00 87.00 128 PHE A C 1
ATOM 946 O O . PHE A 1 128 ? -2.945 -7.776 1.984 1.00 87.00 128 PHE A O 1
ATOM 953 N N . TYR A 1 129 ? -2.041 -9.367 0.704 1.00 83.12 129 TYR A N 1
ATOM 954 C CA . TYR A 1 129 ? -3.184 -10.252 0.750 1.00 83.12 129 TYR A CA 1
ATOM 955 C C . TYR A 1 129 ? -2.661 -11.665 0.907 1.00 83.12 129 TYR A C 1
ATOM 957 O O . TYR A 1 129 ? -1.674 -12.050 0.275 1.00 83.12 129 TYR A O 1
ATOM 965 N N . THR A 1 130 ? -3.339 -12.437 1.741 1.00 79.94 130 THR A N 1
ATOM 966 C CA . THR A 1 130 ? -3.116 -13.873 1.786 1.00 79.94 130 THR A CA 1
ATOM 967 C C . THR A 1 130 ? -3.756 -14.483 0.545 1.00 79.94 130 THR A C 1
ATOM 969 O O . THR A 1 130 ? -4.979 -14.433 0.358 1.00 79.94 130 THR A O 1
ATOM 972 N N . GLU A 1 131 ? -2.933 -15.027 -0.348 1.00 78.00 131 GLU A N 1
ATOM 973 C CA . GLU A 1 131 ? -3.427 -15.744 -1.512 1.00 78.00 131 GLU A CA 1
ATOM 974 C C . GLU A 1 131 ? -4.119 -17.020 -1.027 1.00 78.00 131 GLU A C 1
ATOM 976 O O . GLU A 1 131 ? -3.492 -17.942 -0.515 1.00 78.00 131 GLU A O 1
ATOM 981 N N . LYS A 1 132 ? -5.444 -17.089 -1.199 1.00 73.12 132 LYS A N 1
ATOM 982 C CA . LYS A 1 132 ? -6.286 -18.191 -0.690 1.00 73.12 132 LYS A CA 1
ATOM 983 C C . LYS A 1 132 ? -5.949 -19.571 -1.280 1.00 73.12 132 LYS A C 1
ATOM 985 O O . LYS A 1 132 ? -6.558 -20.554 -0.877 1.00 73.12 132 LYS A O 1
ATOM 990 N N . VAL A 1 133 ? -5.049 -19.618 -2.263 1.00 60.97 133 VAL A N 1
ATOM 991 C CA . VAL A 1 133 ? -4.623 -20.819 -2.993 1.00 60.97 133 VAL A CA 1
ATOM 992 C C . VAL A 1 133 ? -3.333 -21.403 -2.414 1.00 60.97 133 VAL A C 1
ATOM 994 O O . VAL A 1 133 ? -3.212 -22.615 -2.298 1.00 60.97 133 VAL A O 1
ATOM 997 N N . THR A 1 134 ? -2.370 -20.556 -2.057 1.00 67.69 134 THR A N 1
ATOM 998 C CA . THR A 1 134 ? -1.032 -20.957 -1.584 1.00 67.69 134 THR A CA 1
ATOM 999 C C . THR A 1 134 ? -0.848 -20.702 -0.088 1.00 67.69 134 THR A C 1
ATOM 1001 O O . THR A 1 134 ? 0.059 -21.254 0.523 1.00 67.69 134 THR A O 1
ATOM 1004 N N . GLY A 1 135 ? -1.705 -19.870 0.513 1.00 70.25 135 GLY A N 1
ATOM 1005 C CA . GLY A 1 135 ? -1.506 -19.335 1.858 1.00 70.25 135 GLY A CA 1
ATOM 1006 C C . GLY A 1 135 ? -0.370 -18.310 1.932 1.00 70.25 135 GLY A C 1
ATOM 1007 O O . GLY A 1 135 ? -0.042 -17.852 3.023 1.00 70.25 135 GLY A O 1
ATOM 1008 N N . GLU A 1 136 ? 0.233 -17.935 0.799 1.00 72.69 136 GLU A N 1
ATOM 1009 C CA . GLU A 1 136 ? 1.359 -17.006 0.762 1.00 72.69 136 GLU A CA 1
ATOM 1010 C C . GLU A 1 136 ? 0.877 -15.552 0.817 1.00 72.69 136 GLU A C 1
ATOM 1012 O O . GLU A 1 136 ? -0.061 -15.145 0.123 1.00 72.69 136 GLU A O 1
ATOM 1017 N N . LEU A 1 137 ? 1.555 -14.741 1.629 1.00 75.38 137 LEU A N 1
ATOM 1018 C CA . LEU A 1 137 ? 1.316 -13.305 1.723 1.00 75.38 137 LEU A CA 1
ATOM 1019 C C . LEU A 1 137 ? 1.968 -12.597 0.538 1.00 75.38 137 LEU A C 1
ATOM 1021 O O . LEU A 1 137 ? 3.189 -12.434 0.487 1.00 75.38 137 LEU A O 1
ATOM 1025 N N . ARG A 1 138 ? 1.143 -12.143 -0.407 1.00 80.50 138 ARG A N 1
ATOM 1026 C CA . ARG A 1 138 ? 1.600 -11.419 -1.595 1.00 80.50 138 ARG A CA 1
ATOM 1027 C C . ARG A 1 138 ? 1.406 -9.912 -1.447 1.00 80.50 138 ARG A C 1
ATOM 1029 O O . ARG A 1 138 ? 0.368 -9.474 -0.944 1.00 80.50 138 ARG A O 1
ATOM 1036 N N . PRO A 1 139 ? 2.374 -9.096 -1.899 1.00 82.88 139 PRO A N 1
ATOM 1037 C CA . PRO A 1 139 ? 2.241 -7.647 -1.860 1.00 82.88 139 PRO A CA 1
ATOM 1038 C C . PRO A 1 139 ? 1.158 -7.189 -2.841 1.00 82.88 139 PRO A C 1
ATOM 1040 O O . PRO A 1 139 ? 1.096 -7.650 -3.982 1.00 82.88 139 PRO A O 1
ATOM 1043 N N . THR A 1 140 ? 0.316 -6.247 -2.422 1.00 82.06 140 THR A N 1
ATOM 1044 C CA . THR A 1 140 ? -0.602 -5.555 -3.335 1.00 82.06 140 THR A CA 1
ATOM 1045 C C . THR A 1 140 ? 0.047 -4.275 -3.877 1.00 82.06 140 THR A C 1
ATOM 1047 O O . THR A 1 140 ? 0.972 -3.730 -3.263 1.00 82.06 140 THR A O 1
ATOM 1050 N N . PRO A 1 141 ? -0.457 -3.717 -4.994 1.00 80.31 141 PRO A N 1
ATOM 1051 C CA . PRO A 1 141 ? -0.085 -2.368 -5.420 1.00 80.31 141 PRO A CA 1
ATOM 1052 C C . PRO A 1 141 ? -0.520 -1.277 -4.424 1.00 80.31 141 PRO A C 1
ATOM 1054 O O . PRO A 1 141 ? -0.036 -0.153 -4.531 1.00 80.31 141 PRO A O 1
ATOM 1057 N N . LYS A 1 142 ? -1.387 -1.594 -3.447 1.00 86.44 142 LYS A N 1
ATOM 1058 C CA . LYS A 1 142 ? -1.832 -0.668 -2.398 1.00 86.44 142 LYS A CA 1
ATOM 1059 C C . LYS A 1 142 ? -0.749 -0.540 -1.333 1.00 86.44 142 LYS A C 1
ATOM 1061 O O . LYS A 1 142 ? -0.684 -1.312 -0.378 1.00 86.44 142 LYS A O 1
ATOM 1066 N N . GLY A 1 143 ? 0.125 0.425 -1.539 1.00 88.94 143 GLY A N 1
ATOM 1067 C CA . GLY A 1 143 ? 1.168 0.786 -0.603 1.00 88.94 143 GLY A CA 1
ATOM 1068 C C . GLY A 1 143 ? 1.829 2.086 -1.011 1.00 88.94 143 GLY A C 1
ATOM 1069 O O . GLY A 1 143 ? 1.721 2.528 -2.161 1.00 88.94 143 GLY A O 1
ATOM 1070 N N . ILE A 1 144 ? 2.531 2.679 -0.062 1.00 90.56 144 ILE A N 1
ATOM 1071 C CA . ILE A 1 144 ? 3.319 3.881 -0.263 1.00 90.56 144 ILE A CA 1
ATOM 1072 C C . ILE A 1 144 ? 4.693 3.683 0.362 1.00 90.56 144 ILE A C 1
ATOM 1074 O O . ILE A 1 144 ? 4.822 3.255 1.506 1.00 90.56 144 ILE A O 1
ATOM 1078 N N . ARG A 1 145 ? 5.715 4.012 -0.424 1.00 89.25 145 ARG A N 1
ATOM 1079 C CA . ARG A 1 145 ? 7.069 4.204 0.071 1.00 89.25 145 ARG A CA 1
ATOM 1080 C C . ARG A 1 145 ? 7.227 5.674 0.423 1.00 89.25 145 ARG A C 1
ATOM 1082 O O . ARG A 1 145 ? 6.946 6.527 -0.427 1.00 89.25 145 ARG A O 1
ATOM 1089 N N . VAL A 1 146 ? 7.681 5.925 1.639 1.00 90.62 146 VAL A N 1
ATOM 1090 C CA . VAL A 1 146 ? 8.041 7.248 2.135 1.00 90.62 146 VAL A CA 1
ATOM 1091 C C . VAL A 1 146 ? 9.532 7.285 2.461 1.00 90.62 146 VAL A C 1
ATOM 1093 O O . VAL A 1 146 ? 10.078 6.320 2.997 1.00 90.62 146 VAL A O 1
ATOM 1096 N N . SER A 1 147 ? 10.213 8.353 2.070 1.00 90.19 147 SER A N 1
ATOM 1097 C CA . SER A 1 147 ? 11.605 8.624 2.428 1.00 90.19 147 SER A CA 1
ATOM 1098 C C . SER A 1 147 ? 11.725 8.995 3.909 1.00 90.19 147 SER A C 1
ATOM 1100 O O . SER A 1 147 ? 10.724 9.126 4.617 1.00 90.19 147 SER A O 1
ATOM 1102 N N . LYS A 1 148 ? 12.953 9.179 4.401 1.00 87.94 148 LYS A N 1
ATOM 1103 C CA . LYS A 1 148 ? 13.195 9.621 5.782 1.00 87.94 148 LYS A CA 1
ATOM 1104 C C . LYS A 1 148 ? 12.542 10.969 6.104 1.00 87.94 148 LYS A C 1
ATOM 1106 O O . LYS A 1 148 ? 11.913 11.103 7.149 1.00 87.94 148 LYS A O 1
ATOM 1111 N N . GLU A 1 149 ? 12.665 11.942 5.206 1.00 89.38 149 GLU A N 1
ATOM 1112 C CA . GLU A 1 149 ? 12.074 1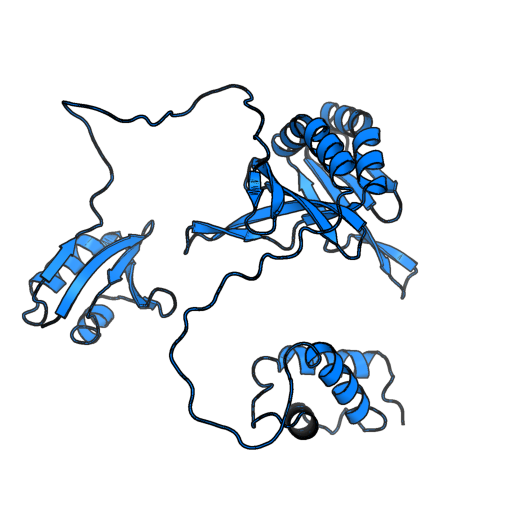3.277 5.377 1.00 89.38 149 GLU A CA 1
ATOM 1113 C C . GLU A 1 149 ? 10.545 13.214 5.351 1.00 89.38 149 GLU A C 1
ATOM 1115 O O . GLU A 1 149 ? 9.862 13.840 6.160 1.00 89.38 149 GLU A O 1
ATOM 1120 N N . GLU A 1 150 ? 10.003 12.392 4.453 1.00 90.19 150 GLU A N 1
ATOM 1121 C CA . GLU A 1 150 ? 8.566 12.172 4.349 1.00 90.19 150 GLU A CA 1
ATOM 1122 C C . GLU A 1 150 ? 8.008 11.458 5.588 1.00 90.19 150 GLU A C 1
ATOM 1124 O O . GLU A 1 150 ? 6.944 11.818 6.086 1.00 90.19 150 GLU A O 1
ATOM 1129 N N . TRP A 1 151 ? 8.738 10.478 6.123 1.00 90.88 151 TRP A N 1
ATOM 1130 C CA . TRP A 1 151 ? 8.377 9.767 7.348 1.00 90.88 151 TRP A CA 1
ATOM 1131 C C . TRP A 1 151 ? 8.386 10.676 8.582 1.00 90.88 151 TRP A C 1
ATOM 1133 O O . TRP A 1 151 ? 7.476 10.591 9.407 1.00 90.88 151 TRP A O 1
ATOM 1143 N N . ASP A 1 152 ? 9.364 11.576 8.697 1.00 90.44 152 ASP A N 1
ATOM 1144 C CA . ASP A 1 152 ? 9.407 12.580 9.766 1.00 90.44 152 ASP A CA 1
ATOM 1145 C C . ASP A 1 152 ? 8.201 13.530 9.694 1.00 90.44 152 ASP A C 1
ATOM 1147 O O . ASP A 1 152 ? 7.560 13.804 10.712 1.00 90.44 152 ASP A O 1
ATOM 1151 N N . ALA A 1 153 ? 7.808 13.951 8.487 1.00 91.19 153 ALA A N 1
ATOM 1152 C CA . ALA A 1 153 ? 6.587 14.728 8.296 1.00 91.19 153 ALA A CA 1
ATOM 1153 C C . ALA A 1 153 ? 5.338 13.941 8.736 1.00 91.19 153 ALA A C 1
ATOM 1155 O O . ALA A 1 153 ? 4.488 14.491 9.438 1.00 91.19 153 ALA A O 1
ATOM 1156 N N . VAL A 1 154 ? 5.245 12.643 8.408 1.00 90.12 154 VAL A N 1
ATOM 1157 C CA . VAL A 1 154 ? 4.137 11.787 8.875 1.00 90.12 154 VAL A CA 1
ATOM 1158 C C . VAL A 1 154 ? 4.122 11.721 10.402 1.00 90.12 154 VAL A C 1
ATOM 1160 O O . VAL A 1 154 ? 3.058 11.901 10.988 1.00 90.12 154 VAL A O 1
ATOM 1163 N N . CYS A 1 155 ? 5.278 11.535 11.050 1.00 90.81 155 CYS A N 1
ATOM 1164 C CA . CYS A 1 155 ? 5.406 11.538 12.512 1.00 90.81 155 CYS A CA 1
ATOM 1165 C C . CYS A 1 155 ? 4.924 12.857 13.135 1.00 90.81 155 CYS A C 1
ATOM 1167 O O . CYS A 1 155 ? 4.192 12.839 14.124 1.00 90.81 155 CYS A O 1
ATOM 1169 N N . LYS A 1 156 ? 5.286 13.999 12.540 1.00 91.69 156 LYS A N 1
ATOM 1170 C CA . LYS A 1 156 ? 4.854 15.333 12.992 1.00 91.69 156 LYS A CA 1
ATOM 1171 C C . LYS A 1 156 ? 3.355 15.567 12.823 1.00 91.69 156 LYS A C 1
ATOM 1173 O O . LYS A 1 156 ? 2.770 16.264 13.642 1.00 91.69 156 LYS A O 1
ATOM 1178 N N . ALA A 1 157 ? 2.740 14.971 11.803 1.00 90.75 157 ALA A N 1
ATOM 1179 C CA . ALA A 1 157 ? 1.305 15.076 11.548 1.00 90.75 157 ALA A CA 1
ATOM 1180 C C . ALA A 1 157 ? 0.451 14.083 12.355 1.00 90.75 157 ALA A C 1
ATOM 1182 O O . ALA A 1 157 ? -0.769 14.223 12.372 1.00 90.75 157 ALA A O 1
ATOM 1183 N N . VAL A 1 158 ? 1.045 13.101 13.047 1.00 90.94 158 VAL A N 1
ATOM 1184 C CA . VAL A 1 158 ? 0.317 12.168 13.932 1.00 90.94 158 VAL A CA 1
ATOM 1185 C C . VAL A 1 158 ? -0.669 12.862 14.883 1.00 90.94 158 VAL A C 1
ATOM 1187 O O . VAL A 1 158 ? -1.818 12.420 14.916 1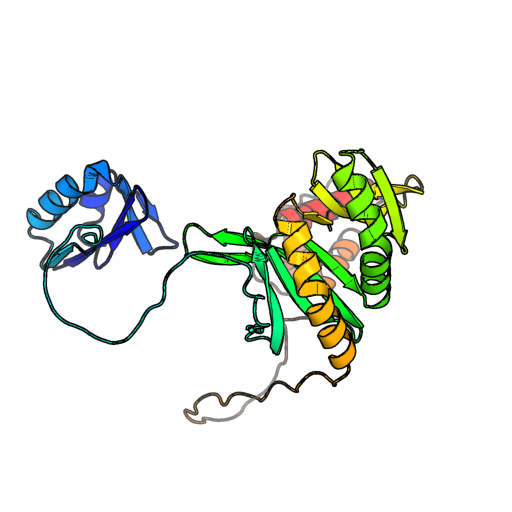.00 90.94 158 VAL A O 1
ATOM 1190 N N . PRO A 1 159 ? -0.298 13.917 15.641 1.00 91.19 159 PRO A N 1
ATOM 1191 C CA . PRO A 1 159 ? -1.242 14.609 16.520 1.00 91.19 159 PRO A CA 1
ATOM 1192 C C . PRO A 1 159 ? -2.4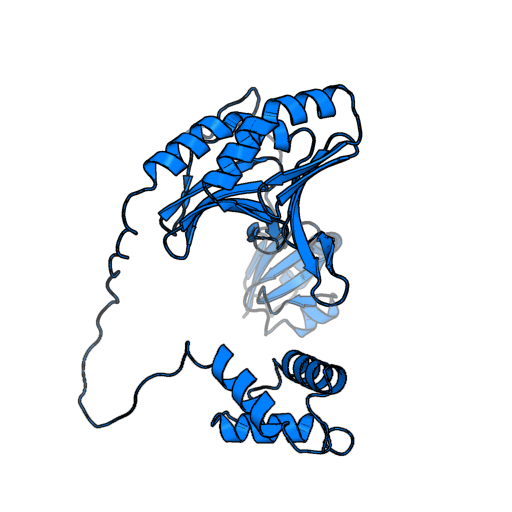25 15.231 15.765 1.00 91.19 159 PRO A C 1
ATOM 1194 O O . PRO A 1 159 ? -3.558 15.121 16.227 1.00 91.19 159 PRO A O 1
ATOM 1197 N N . ASP A 1 160 ? -2.196 15.831 14.592 1.00 90.62 160 ASP A N 1
ATOM 1198 C CA . ASP A 1 160 ? -3.267 16.381 13.752 1.00 90.62 160 ASP A CA 1
ATOM 1199 C C . ASP A 1 160 ? -4.206 15.294 13.224 1.00 90.62 160 ASP A C 1
ATOM 1201 O O . ASP A 1 160 ? -5.420 15.496 13.148 1.00 90.62 160 ASP A O 1
ATOM 1205 N N . ILE A 1 161 ? -3.644 14.136 12.867 1.00 89.62 161 ILE A N 1
ATOM 1206 C CA . ILE A 1 161 ? -4.399 12.984 12.375 1.00 89.62 161 ILE A CA 1
ATOM 1207 C C . ILE A 1 161 ? -5.247 12.387 13.493 1.00 89.62 161 ILE A C 1
ATOM 1209 O O . ILE A 1 161 ? -6.425 12.117 13.282 1.00 89.62 161 ILE A O 1
ATOM 1213 N N . ASP A 1 162 ? -4.684 12.226 14.689 1.00 90.25 162 ASP A N 1
ATOM 1214 C CA . ASP A 1 162 ? -5.421 11.737 15.853 1.00 90.25 162 ASP A CA 1
ATOM 1215 C C . ASP A 1 162 ? -6.539 12.691 16.264 1.00 90.25 162 ASP A C 1
ATOM 1217 O O . ASP A 1 162 ? -7.649 12.239 16.536 1.00 90.25 162 ASP A O 1
ATOM 1221 N N . ALA A 1 163 ? -6.281 14.000 16.258 1.00 90.81 163 ALA A N 1
ATOM 1222 C CA . ALA A 1 163 ? -7.299 14.997 16.562 1.00 90.81 163 ALA A CA 1
ATOM 1223 C C . ALA A 1 163 ? -8.459 14.959 15.554 1.00 90.81 163 ALA A C 1
ATOM 1225 O O . ALA A 1 163 ? -9.618 15.071 15.949 1.00 90.81 163 ALA A O 1
ATOM 1226 N N . ALA A 1 164 ? -8.167 14.782 14.264 1.00 88.94 164 ALA A N 1
ATOM 1227 C CA . ALA A 1 164 ? -9.192 14.673 13.228 1.00 88.94 164 ALA A CA 1
ATOM 1228 C C . ALA A 1 164 ? -9.939 13.326 13.272 1.00 88.94 164 ALA A C 1
ATOM 1230 O O . ALA A 1 164 ? -11.156 13.307 13.119 1.00 88.94 164 ALA A O 1
ATOM 1231 N N . LEU A 1 165 ? -9.253 12.217 13.577 1.00 87.50 165 LEU A N 1
ATOM 1232 C CA . LEU A 1 165 ? -9.893 10.917 13.811 1.00 87.50 165 LEU A CA 1
ATOM 1233 C C . LEU A 1 165 ? -10.817 10.931 15.034 1.00 87.50 165 LEU A C 1
ATOM 1235 O O . LEU A 1 165 ? -11.872 10.313 14.997 1.00 87.50 165 LEU A O 1
ATOM 1239 N N . GLN A 1 166 ? -10.439 11.622 16.114 1.00 87.12 166 GLN A N 1
ATOM 1240 C CA . GLN A 1 166 ? -11.272 11.733 17.317 1.00 87.12 166 GLN A CA 1
ATOM 1241 C C . GLN A 1 166 ? -12.562 12.519 17.080 1.00 87.12 166 GLN A C 1
ATOM 1243 O O . GLN A 1 166 ? -13.563 12.257 17.743 1.00 87.12 166 GLN A O 1
ATOM 1248 N N . LYS A 1 167 ? -12.531 13.490 16.166 1.00 85.56 167 LYS A N 1
ATOM 1249 C CA . LYS A 1 167 ? -13.695 14.311 15.821 1.00 85.56 167 LYS A CA 1
ATOM 1250 C C . LYS A 1 167 ? -14.551 13.716 14.699 1.00 85.56 167 LYS A C 1
ATOM 1252 O O . LYS A 1 167 ? -15.614 14.256 14.424 1.00 85.56 167 LYS A O 1
ATOM 1257 N N . ASP A 1 168 ? -14.095 12.625 14.077 1.00 80.38 168 ASP A N 1
ATOM 1258 C CA . ASP A 1 168 ? -14.673 12.059 12.848 1.00 80.38 168 ASP A CA 1
ATOM 1259 C C . ASP A 1 168 ? -14.784 13.101 11.710 1.00 80.38 168 ASP A C 1
ATOM 1261 O O . ASP A 1 168 ? -15.648 13.025 10.839 1.00 80.38 168 ASP A O 1
ATOM 1265 N N . ASP A 1 169 ? -13.888 14.096 11.712 1.00 81.00 169 ASP A N 1
ATOM 1266 C CA . ASP A 1 169 ? -13.860 15.160 10.710 1.00 81.00 169 ASP A CA 1
ATOM 1267 C C . ASP A 1 169 ? -13.199 14.658 9.418 1.00 81.00 169 ASP A C 1
ATOM 1269 O O . ASP A 1 169 ? -12.078 14.132 9.424 1.00 81.00 169 ASP A O 1
ATOM 1273 N N . GLU A 1 170 ? -13.857 14.891 8.280 1.00 87.19 170 GLU A N 1
ATOM 1274 C CA . GLU A 1 170 ? -13.219 14.724 6.977 1.00 87.19 170 GLU A CA 1
ATOM 1275 C C . GLU A 1 170 ? -12.206 15.846 6.757 1.00 87.19 170 GLU A C 1
ATOM 1277 O O . GLU A 1 170 ? -12.549 17.007 6.533 1.00 87.19 170 GLU A O 1
ATOM 1282 N N . LYS A 1 171 ? -10.922 15.497 6.822 1.00 88.56 171 LYS A N 1
ATOM 1283 C CA . LYS A 1 171 ? -9.830 16.458 6.679 1.00 88.56 171 LYS A CA 1
ATOM 1284 C C . LYS A 1 171 ? -8.801 15.912 5.706 1.00 88.56 171 LYS A C 1
ATOM 1286 O O . LYS A 1 171 ? -8.356 14.778 5.843 1.00 88.56 171 LYS A O 1
ATOM 1291 N N . SER A 1 172 ? -8.410 16.718 4.725 1.00 88.81 172 SER A N 1
ATOM 1292 C CA . SER A 1 172 ? -7.387 16.363 3.741 1.00 88.81 172 SER A CA 1
ATOM 1293 C C . SER A 1 172 ? -6.421 17.520 3.562 1.00 88.81 172 SER A C 1
ATOM 1295 O O . SER A 1 172 ? -6.850 18.647 3.326 1.00 88.81 172 SER A O 1
ATOM 1297 N N . TRP A 1 173 ? -5.124 17.255 3.671 1.00 91.25 173 TRP A N 1
ATOM 1298 C CA . TRP A 1 173 ? -4.089 18.267 3.492 1.00 91.25 173 TRP A CA 1
ATOM 1299 C C . TRP A 1 173 ? -2.825 17.669 2.882 1.00 91.25 173 TRP A C 1
ATOM 1301 O O . TRP A 1 173 ? -2.506 16.491 3.073 1.00 91.25 173 TRP A O 1
ATOM 1311 N N . ASN A 1 174 ? -2.103 18.497 2.128 1.00 90.38 174 ASN A N 1
ATOM 1312 C CA . ASN A 1 174 ? -0.783 18.124 1.643 1.00 90.38 174 ASN A CA 1
ATOM 1313 C C . ASN A 1 174 ? 0.180 18.097 2.831 1.00 90.38 174 ASN A C 1
ATOM 1315 O O . ASN A 1 174 ? 0.273 19.081 3.566 1.00 90.38 174 ASN A O 1
ATOM 1319 N N . LEU A 1 175 ? 0.866 16.977 3.025 1.00 86.62 175 LEU A N 1
ATOM 1320 C CA . LEU A 1 175 ? 1.810 16.819 4.118 1.00 86.62 175 LEU A CA 1
ATOM 1321 C C . LEU A 1 175 ? 3.188 17.347 3.713 1.00 86.62 175 LEU A C 1
ATOM 1323 O O . LEU A 1 175 ? 3.735 18.230 4.366 1.00 86.62 175 LEU A O 1
ATOM 1327 N N . ILE A 1 176 ? 3.751 16.788 2.642 1.00 86.56 176 ILE A N 1
ATOM 1328 C CA . ILE A 1 176 ? 5.085 17.127 2.144 1.00 86.56 176 ILE A CA 1
ATOM 1329 C C . ILE A 1 176 ? 5.226 16.678 0.693 1.00 86.56 176 ILE A C 1
ATOM 1331 O O . ILE A 1 176 ? 4.773 15.593 0.332 1.00 86.56 176 ILE A O 1
ATOM 1335 N N . ALA A 1 177 ? 5.884 17.508 -0.122 1.00 83.00 177 ALA A N 1
ATOM 1336 C CA . ALA A 1 177 ? 6.082 17.271 -1.548 1.00 83.00 177 ALA A CA 1
ATOM 1337 C C . ALA A 1 177 ? 4.756 16.914 -2.244 1.00 83.00 177 ALA A C 1
ATOM 1339 O O . ALA A 1 177 ? 3.850 17.747 -2.327 1.00 83.00 177 ALA A O 1
ATOM 1340 N N . ASP A 1 178 ? 4.649 15.682 -2.726 1.00 87.19 178 ASP A N 1
ATOM 1341 C CA . ASP A 1 178 ? 3.496 15.115 -3.406 1.00 87.19 178 ASP A CA 1
ATOM 1342 C C . ASP A 1 178 ? 2.727 14.104 -2.530 1.00 87.19 178 ASP A C 1
ATOM 1344 O O . ASP A 1 178 ? 1.866 13.390 -3.032 1.00 87.19 178 ASP A O 1
ATOM 1348 N N . ILE A 1 179 ? 2.987 14.026 -1.222 1.00 89.25 179 ILE A N 1
ATOM 1349 C CA . ILE A 1 179 ? 2.252 13.168 -0.283 1.00 89.25 179 ILE A CA 1
ATOM 1350 C C . ILE A 1 179 ? 1.144 13.955 0.409 1.00 89.25 179 ILE A C 1
ATOM 1352 O O . ILE A 1 179 ? 1.388 14.876 1.180 1.00 89.25 179 ILE A O 1
ATOM 1356 N N . THR A 1 180 ? -0.089 13.500 0.225 1.00 90.06 180 THR A N 1
ATOM 1357 C CA . THR A 1 180 ? -1.288 14.020 0.884 1.00 90.06 180 THR A CA 1
ATOM 1358 C C . THR A 1 180 ? -1.817 13.009 1.895 1.00 90.06 180 THR A C 1
ATOM 1360 O O . THR A 1 180 ? -1.796 11.796 1.656 1.00 90.06 180 THR A O 1
ATOM 1363 N N . ILE A 1 181 ? -2.307 13.517 3.023 1.00 91.38 181 ILE A N 1
ATOM 1364 C CA . ILE A 1 181 ? -3.034 12.742 4.027 1.00 91.38 181 ILE A CA 1
ATOM 1365 C C . ILE A 1 181 ? -4.490 13.172 3.986 1.00 91.38 181 ILE A C 1
ATOM 1367 O O . ILE A 1 181 ? -4.786 14.364 3.992 1.00 91.38 181 ILE A O 1
ATOM 1371 N N . SER A 1 182 ? -5.390 12.196 3.952 1.00 91.06 182 SER A N 1
ATOM 1372 C CA . SER A 1 182 ? -6.829 12.416 4.033 1.00 91.06 182 SER A CA 1
ATOM 1373 C C . SER A 1 182 ? -7.456 11.502 5.075 1.00 91.06 182 SER A C 1
ATOM 1375 O O . SER A 1 182 ? -7.039 10.360 5.250 1.00 91.06 182 SER A O 1
ATOM 1377 N N . ILE A 1 183 ? -8.436 12.017 5.801 1.00 91.50 183 ILE A N 1
ATOM 1378 C CA . ILE A 1 183 ? -9.180 11.299 6.829 1.00 91.50 183 ILE A CA 1
ATOM 1379 C C . ILE A 1 183 ? -10.618 11.235 6.351 1.00 91.50 183 ILE A C 1
ATOM 1381 O O . ILE A 1 183 ? -11.211 12.252 6.001 1.00 91.50 183 ILE A O 1
ATOM 1385 N N . THR A 1 184 ? -11.149 10.022 6.254 1.00 88.50 184 THR A N 1
ATOM 1386 C CA . THR A 1 184 ? -12.491 9.783 5.719 1.00 88.50 184 THR A CA 1
ATOM 1387 C C . THR A 1 184 ? -13.080 8.547 6.378 1.00 88.50 184 THR A C 1
ATOM 1389 O O . THR A 1 184 ? -12.489 7.461 6.295 1.00 88.50 184 THR A O 1
ATOM 1392 N N . ALA A 1 185 ? -14.258 8.693 6.989 1.00 86.25 185 ALA A N 1
ATOM 1393 C CA . ALA A 1 185 ? -14.972 7.619 7.686 1.00 86.25 185 ALA A CA 1
ATOM 1394 C C . ALA A 1 185 ? -14.081 6.870 8.702 1.00 86.25 185 ALA A C 1
ATOM 1396 O O . ALA A 1 185 ? -13.891 5.654 8.594 1.00 86.25 185 ALA A O 1
ATOM 1397 N N . GLY A 1 186 ? -13.443 7.611 9.617 1.00 84.31 186 GLY A N 1
ATOM 1398 C CA . GLY A 1 186 ? -12.575 7.048 10.663 1.00 84.31 186 GLY A CA 1
ATOM 1399 C C . GLY A 1 186 ? -11.328 6.301 10.160 1.00 84.31 186 GLY A C 1
ATOM 1400 O O . GLY A 1 186 ? -10.766 5.470 10.877 1.00 84.31 186 GLY A O 1
ATOM 1401 N N . ALA A 1 187 ? -10.900 6.542 8.917 1.00 88.88 187 ALA A N 1
ATOM 1402 C CA . ALA A 1 187 ? -9.722 5.924 8.315 1.00 88.88 187 ALA A CA 1
ATOM 1403 C C . ALA A 1 187 ? -8.775 6.981 7.738 1.00 88.88 187 ALA A C 1
ATOM 1405 O O . ALA A 1 187 ? -9.220 7.948 7.125 1.00 88.88 187 ALA A O 1
ATOM 1406 N N . VAL A 1 188 ? -7.474 6.745 7.884 1.00 91.06 188 VAL A N 1
ATOM 1407 C CA . VAL A 1 188 ? -6.392 7.606 7.396 1.00 91.06 188 VAL A CA 1
ATOM 1408 C C . VAL A 1 188 ? -5.901 7.072 6.053 1.00 91.06 188 VAL A C 1
ATOM 1410 O O . VAL A 1 188 ? -5.368 5.969 5.986 1.00 91.06 188 VAL A O 1
ATOM 1413 N N . ASP A 1 189 ? -6.066 7.817 4.967 1.00 91.94 189 ASP A N 1
ATOM 1414 C CA . ASP A 1 189 ? -5.484 7.520 3.657 1.00 91.94 189 ASP A CA 1
ATOM 1415 C C . ASP A 1 189 ? -4.249 8.393 3.425 1.00 91.94 189 ASP A C 1
ATOM 1417 O O . ASP A 1 189 ? -4.329 9.617 3.332 1.00 91.94 189 ASP A O 1
ATOM 1421 N N . LEU A 1 190 ? -3.097 7.733 3.334 1.00 91.38 190 LEU A N 1
ATOM 1422 C CA . LEU A 1 190 ? -1.817 8.327 2.975 1.00 91.38 190 LEU A CA 1
ATOM 1423 C C . LEU A 1 190 ? -1.562 8.039 1.495 1.00 91.38 190 LEU A C 1
ATOM 1425 O O . LEU A 1 190 ? -1.418 6.874 1.106 1.00 91.38 190 LEU A O 1
ATOM 1429 N N . ARG A 1 191 ? -1.501 9.073 0.653 1.00 90.44 191 ARG A N 1
ATOM 1430 C CA . ARG A 1 191 ? -1.440 8.906 -0.804 1.00 90.44 191 ARG A CA 1
ATOM 1431 C C . ARG A 1 191 ? -0.487 9.881 -1.466 1.00 90.44 191 ARG A C 1
ATOM 1433 O O . ARG A 1 191 ? -0.469 11.062 -1.148 1.00 90.44 191 ARG A O 1
ATOM 1440 N N . ARG A 1 192 ? 0.256 9.382 -2.453 1.00 88.75 192 ARG A N 1
ATOM 1441 C CA . ARG A 1 192 ? 1.107 10.203 -3.307 1.00 88.75 192 ARG A CA 1
ATOM 1442 C C . ARG A 1 192 ? 0.319 10.687 -4.521 1.00 88.75 192 ARG A C 1
ATOM 1444 O O . ARG A 1 192 ? -0.209 9.877 -5.288 1.00 88.75 192 ARG A O 1
ATOM 1451 N N . TYR A 1 193 ? 0.217 11.993 -4.664 1.00 88.94 193 TYR A N 1
ATOM 1452 C CA . TYR A 1 193 ? -0.360 12.689 -5.797 1.00 88.94 193 TYR A CA 1
ATOM 1453 C C . TYR A 1 193 ? 0.700 12.859 -6.882 1.00 88.94 193 TYR A C 1
ATOM 1455 O O . TYR A 1 193 ? 1.891 12.702 -6.647 1.00 88.94 193 TYR A O 1
ATOM 1463 N N . TYR A 1 194 ? 0.275 13.121 -8.104 1.00 84.25 194 TYR A N 1
ATOM 1464 C CA . TYR A 1 194 ? 1.176 13.543 -9.165 1.00 84.25 194 TYR A CA 1
ATOM 1465 C C . TYR A 1 194 ? 0.544 14.721 -9.882 1.00 84.25 194 TYR A C 1
ATOM 1467 O O . TYR A 1 194 ? -0.678 14.795 -10.011 1.00 84.25 194 TYR A O 1
ATOM 1475 N N . VAL A 1 195 ? 1.385 15.637 -10.341 1.00 82.94 195 VAL A N 1
ATOM 1476 C CA . VAL A 1 195 ? 0.948 16.726 -11.205 1.00 82.94 195 VAL A CA 1
ATOM 1477 C C . VAL A 1 195 ? 0.862 16.170 -12.617 1.00 82.94 195 VAL A C 1
ATOM 1479 O O . VAL A 1 195 ? 1.853 15.679 -13.167 1.00 82.94 195 VAL A O 1
ATOM 1482 N N . ASP A 1 196 ? -0.337 16.175 -13.180 1.00 81.88 196 ASP A N 1
ATOM 1483 C CA . ASP A 1 196 ? -0.552 15.753 -14.554 1.00 81.88 196 ASP A CA 1
ATOM 1484 C C . ASP A 1 196 ? 0.012 16.824 -15.499 1.00 81.88 196 ASP A C 1
ATOM 1486 O O . ASP A 1 196 ? -0.228 18.021 -15.346 1.00 81.88 196 ASP A O 1
ATOM 1490 N N . LYS A 1 197 ? 0.844 16.395 -16.452 1.00 80.06 197 LYS A N 1
ATOM 1491 C CA . LYS A 1 197 ? 1.562 17.306 -17.353 1.00 80.06 197 LYS A CA 1
ATOM 1492 C C . LYS A 1 197 ? 0.643 17.981 -18.371 1.00 80.06 197 LYS A C 1
ATOM 1494 O O . LYS A 1 197 ? 1.062 18.960 -18.977 1.00 80.06 197 LYS A O 1
ATOM 1499 N N . ASN A 1 198 ? -0.570 17.462 -18.559 1.00 80.44 198 ASN A N 1
ATOM 1500 C CA . ASN A 1 198 ? -1.509 17.968 -19.553 1.00 80.44 198 ASN A CA 1
ATOM 1501 C C . ASN A 1 198 ? -2.400 19.085 -19.002 1.00 80.44 198 ASN A C 1
ATOM 1503 O O . ASN A 1 198 ? -2.770 19.981 -19.754 1.00 80.44 198 ASN A O 1
ATOM 1507 N N . ASP A 1 199 ? -2.750 19.043 -17.715 1.00 83.19 199 ASP A N 1
ATOM 1508 C CA . ASP A 1 199 ? -3.661 20.013 -17.089 1.00 83.19 199 ASP A CA 1
ATOM 1509 C C . ASP A 1 199 ? -3.058 20.743 -15.875 1.00 83.19 199 ASP A C 1
ATOM 1511 O O . ASP A 1 199 ? -3.675 21.671 -15.352 1.00 83.19 199 ASP A O 1
ATOM 1515 N N . GLY A 1 200 ? -1.857 20.357 -15.428 1.00 78.88 200 GLY A N 1
ATOM 1516 C CA . GLY A 1 200 ? -1.199 20.924 -14.250 1.00 78.88 200 GLY A CA 1
ATOM 1517 C C . GLY A 1 200 ? -1.904 20.600 -12.930 1.00 78.88 200 GLY A C 1
ATOM 1518 O O . GLY A 1 200 ? -1.550 21.172 -11.899 1.00 78.88 200 GLY A O 1
ATOM 1519 N N . GLN A 1 201 ? -2.899 19.707 -12.929 1.00 82.69 201 GLN A N 1
ATOM 1520 C CA . GLN A 1 201 ? -3.684 19.377 -11.745 1.00 82.69 201 GLN A CA 1
ATOM 1521 C C . GLN A 1 201 ? -3.028 18.249 -10.949 1.00 82.69 201 GLN A C 1
ATOM 1523 O O . GLN A 1 201 ? -2.574 17.239 -11.494 1.00 82.69 201 GLN A O 1
ATOM 1528 N N . SER A 1 202 ? -3.027 18.396 -9.624 1.00 80.31 202 SER A N 1
ATOM 1529 C CA . SER A 1 202 ? -2.599 17.349 -8.697 1.00 80.31 202 SER A CA 1
ATOM 1530 C C . SER A 1 202 ? -3.667 16.263 -8.606 1.00 80.31 202 SER A C 1
ATOM 1532 O O . SER A 1 202 ? -4.712 16.453 -7.983 1.00 80.31 202 SER A O 1
ATOM 1534 N N . LYS A 1 203 ? -3.397 15.098 -9.198 1.00 82.69 203 LYS A N 1
ATOM 1535 C CA . LYS A 1 203 ? -4.297 13.938 -9.176 1.00 82.69 203 LYS A CA 1
ATOM 1536 C C . LYS A 1 203 ? -3.807 12.877 -8.191 1.00 82.69 203 LYS A C 1
ATOM 1538 O O . LYS A 1 203 ? -2.597 12.667 -8.073 1.00 82.69 203 LYS A O 1
ATOM 1543 N N . PRO A 1 204 ? -4.717 12.162 -7.504 1.00 85.12 204 PRO A N 1
ATOM 1544 C CA . PRO A 1 204 ? -4.336 11.071 -6.619 1.00 85.12 204 PRO A CA 1
ATOM 1545 C C . PRO A 1 204 ? -3.692 9.938 -7.427 1.00 85.12 204 PRO A C 1
ATOM 1547 O O . PRO A 1 204 ? -4.292 9.385 -8.350 1.00 85.12 204 PRO A O 1
ATOM 1550 N N . GLY A 1 205 ? -2.467 9.560 -7.070 1.00 81.00 205 GLY A N 1
ATOM 1551 C CA . GLY A 1 205 ? -1.765 8.452 -7.704 1.00 81.00 205 GLY A CA 1
ATOM 1552 C C . GLY A 1 205 ? -2.275 7.082 -7.252 1.00 81.00 205 GLY A C 1
ATOM 1553 O O . GLY A 1 205 ? -2.962 6.928 -6.243 1.00 81.00 205 GLY A O 1
ATOM 1554 N N . LYS A 1 206 ? -1.853 6.034 -7.973 1.00 81.25 206 LYS A N 1
ATOM 1555 C CA . LYS A 1 206 ? -2.087 4.624 -7.587 1.00 81.25 206 LYS A CA 1
ATOM 1556 C C . LYS A 1 206 ? -1.276 4.192 -6.350 1.00 81.25 206 LYS A C 1
ATOM 1558 O O . LYS A 1 206 ? -1.463 3.081 -5.862 1.00 81.25 206 LYS A O 1
ATOM 1563 N N . LYS A 1 207 ? -0.356 5.043 -5.876 1.00 87.19 207 LYS A N 1
ATOM 1564 C CA . LYS A 1 207 ? 0.519 4.808 -4.722 1.00 87.19 207 LYS A CA 1
ATOM 1565 C C . LYS A 1 207 ? -0.099 5.437 -3.480 1.00 87.19 207 LYS A C 1
ATOM 1567 O O . LYS A 1 207 ? -0.026 6.647 -3.291 1.00 87.19 207 LYS A O 1
ATOM 1572 N N . GLY A 1 208 ? -0.693 4.611 -2.640 1.00 89.06 208 GLY A N 1
ATOM 1573 C CA . GLY A 1 208 ? -1.290 5.046 -1.391 1.00 89.06 208 GLY A CA 1
ATOM 1574 C C . GLY A 1 208 ? -1.747 3.864 -0.562 1.00 89.06 208 GLY A C 1
ATOM 1575 O O . GLY A 1 208 ? -1.891 2.744 -1.069 1.00 89.06 208 GLY A O 1
ATOM 1576 N N . ILE A 1 209 ? -1.967 4.122 0.717 1.00 90.94 209 ILE A N 1
ATOM 1577 C CA . ILE A 1 209 ? -2.512 3.154 1.650 1.00 90.94 209 ILE A CA 1
ATOM 1578 C C . ILE A 1 209 ? -3.571 3.811 2.526 1.00 90.94 209 ILE A C 1
ATOM 1580 O O . ILE A 1 209 ? -3.343 4.858 3.124 1.00 90.94 209 ILE A O 1
ATOM 1584 N N . ARG A 1 210 ? -4.722 3.143 2.615 1.00 90.75 210 ARG A N 1
ATOM 1585 C CA . ARG A 1 210 ? -5.787 3.478 3.554 1.00 90.75 210 ARG A CA 1
ATOM 1586 C C . ARG A 1 210 ? -5.654 2.599 4.787 1.00 90.75 210 ARG A C 1
ATOM 1588 O O . ARG A 1 210 ? -5.751 1.377 4.671 1.00 90.75 210 ARG A O 1
ATOM 1595 N N . LEU A 1 211 ? -5.446 3.238 5.927 1.00 89.81 211 LEU A N 1
ATOM 1596 C CA . LEU A 1 211 ? -5.308 2.655 7.251 1.00 89.81 211 LEU A CA 1
ATOM 1597 C C . LEU A 1 211 ? -6.613 2.872 8.022 1.00 89.81 211 LEU A C 1
ATOM 1599 O O . LEU A 1 211 ? -7.009 4.003 8.289 1.00 89.81 211 LEU A O 1
ATOM 1603 N N . GLY A 1 212 ? -7.308 1.787 8.351 1.00 88.12 212 GLY A N 1
ATOM 1604 C CA . GLY A 1 212 ? -8.519 1.833 9.171 1.00 88.12 212 GLY A CA 1
ATOM 1605 C C . GLY A 1 212 ? -8.238 2.131 10.648 1.00 88.12 212 GLY A C 1
ATOM 1606 O O . GLY A 1 212 ? -7.085 2.175 11.083 1.00 88.12 212 GLY A O 1
ATOM 1607 N N . ALA A 1 213 ? -9.311 2.247 11.435 1.00 83.56 213 ALA A N 1
ATOM 1608 C CA . ALA A 1 213 ? -9.271 2.586 12.860 1.00 83.56 213 ALA A CA 1
ATOM 1609 C C . ALA A 1 213 ? -8.402 1.654 13.727 1.00 83.56 213 ALA A C 1
ATOM 1611 O O . ALA A 1 213 ? -7.919 2.074 14.771 1.00 83.56 213 ALA A O 1
ATOM 1612 N N . VAL A 1 214 ? -8.173 0.404 13.306 1.00 86.69 214 VAL A N 1
ATOM 1613 C CA . VAL A 1 214 ? -7.283 -0.541 14.011 1.00 86.69 214 VAL A CA 1
ATOM 1614 C C . VAL A 1 214 ? -5.842 -0.444 13.497 1.00 86.69 214 VAL A C 1
ATOM 1616 O O . VAL A 1 214 ? -4.892 -0.531 14.269 1.00 86.69 214 VAL A O 1
ATOM 1619 N N . GLN A 1 215 ? -5.667 -0.200 12.196 1.00 88.19 215 GLN A N 1
ATOM 1620 C CA . GLN A 1 215 ? -4.362 -0.178 11.533 1.00 88.19 215 GLN A CA 1
ATOM 1621 C C . GLN A 1 215 ? -3.542 1.061 11.902 1.00 88.19 215 GLN A C 1
ATOM 1623 O O . GLN A 1 215 ? -2.336 0.950 12.112 1.00 88.19 215 GLN A O 1
ATOM 1628 N N . TRP A 1 216 ? -4.180 2.232 12.001 1.00 89.81 216 TRP A N 1
ATOM 1629 C CA . TRP A 1 216 ? -3.494 3.479 12.345 1.00 89.81 216 TRP A CA 1
ATOM 1630 C C . TRP A 1 216 ? -2.885 3.456 13.763 1.00 89.81 216 TRP A C 1
ATOM 1632 O O . TRP A 1 216 ? -1.692 3.731 13.895 1.00 89.81 216 TRP A O 1
ATOM 1642 N N . PRO A 1 217 ? -3.608 3.047 14.826 1.00 89.25 217 PRO A N 1
ATOM 1643 C CA . PRO A 1 217 ? -3.015 2.844 16.148 1.00 89.25 217 PRO A CA 1
ATOM 1644 C C . PRO A 1 217 ? -1.889 1.811 16.176 1.00 89.25 217 PRO A C 1
ATOM 1646 O O . PRO A 1 217 ? -0.891 2.042 16.855 1.00 89.25 217 PRO A O 1
ATOM 1649 N N . SER A 1 218 ? -2.013 0.705 15.432 1.00 89.38 218 SER A N 1
ATOM 1650 C CA . SER A 1 218 ? -0.926 -0.274 15.316 1.00 89.38 218 SER A CA 1
ATOM 1651 C C . SER A 1 218 ? 0.316 0.338 14.671 1.00 89.38 218 SER A C 1
ATOM 1653 O O . SER A 1 218 ? 1.410 0.142 15.185 1.00 89.38 218 SER A O 1
ATOM 1655 N N . LEU A 1 219 ? 0.158 1.128 13.602 1.00 88.56 219 LEU A N 1
ATOM 1656 C CA . LEU A 1 219 ? 1.280 1.838 12.988 1.00 88.56 219 LEU A CA 1
ATOM 1657 C C . LEU A 1 219 ? 1.933 2.785 13.999 1.00 88.56 219 LEU A C 1
ATOM 1659 O O . LEU A 1 219 ? 3.139 2.702 14.188 1.00 88.56 219 LEU A O 1
ATOM 1663 N N . LYS A 1 220 ? 1.150 3.617 14.702 1.00 89.31 220 LYS A N 1
ATOM 1664 C CA . LYS A 1 220 ? 1.655 4.542 15.735 1.00 89.31 220 LYS A CA 1
ATOM 1665 C C . LYS A 1 220 ? 2.428 3.842 16.851 1.00 89.31 220 LYS A C 1
ATOM 1667 O O . LYS A 1 220 ? 3.419 4.381 17.333 1.00 89.31 220 LYS A O 1
ATOM 1672 N N . ALA A 1 221 ? 1.984 2.658 17.269 1.00 89.31 221 ALA A N 1
ATOM 1673 C CA . ALA A 1 221 ? 2.670 1.884 18.300 1.00 89.31 221 ALA A CA 1
ATOM 1674 C C . ALA A 1 221 ? 4.073 1.435 17.855 1.00 89.31 221 ALA A C 1
ATOM 1676 O O . ALA A 1 221 ? 4.988 1.406 18.679 1.00 89.31 221 ALA A O 1
ATOM 1677 N N . GLU A 1 222 ? 4.235 1.141 16.562 1.00 87.25 222 GLU A N 1
ATOM 1678 C CA . GLU A 1 222 ? 5.497 0.710 15.950 1.00 87.25 222 GLU A CA 1
ATOM 1679 C C . GLU A 1 222 ? 6.329 1.884 15.398 1.00 87.25 222 GLU A C 1
ATOM 1681 O O . GLU A 1 222 ? 7.532 1.740 15.196 1.00 87.25 222 GLU A O 1
ATOM 1686 N N . MET A 1 223 ? 5.738 3.074 15.208 1.00 88.12 223 MET A N 1
ATOM 1687 C CA . MET A 1 223 ? 6.430 4.278 14.722 1.00 88.12 223 MET A CA 1
ATOM 1688 C C . MET A 1 223 ? 7.769 4.573 15.413 1.00 88.12 223 MET A C 1
ATOM 1690 O O . MET A 1 223 ? 8.731 4.815 14.691 1.00 88.12 223 MET A O 1
ATOM 1694 N N . PRO A 1 224 ? 7.903 4.548 16.757 1.00 88.06 224 PRO A N 1
ATOM 1695 C CA . PRO A 1 224 ? 9.193 4.825 17.391 1.00 88.06 224 PRO A CA 1
ATOM 1696 C C . PRO A 1 224 ? 10.258 3.770 17.064 1.00 88.06 224 PRO A C 1
ATOM 1698 O O . PRO A 1 224 ? 11.436 4.109 16.954 1.00 88.06 224 PRO A O 1
ATOM 1701 N N . GLU A 1 225 ? 9.868 2.503 16.893 1.00 87.31 225 GLU A N 1
ATOM 1702 C CA . GLU A 1 225 ? 10.793 1.431 16.512 1.00 87.31 225 GLU A CA 1
ATOM 1703 C C . GLU A 1 225 ? 11.185 1.553 15.035 1.00 87.31 225 GLU A C 1
ATOM 1705 O O . GLU A 1 225 ? 12.366 1.452 14.707 1.00 87.31 225 GLU A O 1
ATOM 1710 N N . ILE A 1 226 ? 10.224 1.888 14.167 1.00 87.62 226 ILE A N 1
ATOM 1711 C CA . ILE A 1 226 ? 10.454 2.156 12.744 1.00 87.62 226 ILE A CA 1
ATOM 1712 C C . ILE A 1 226 ? 11.386 3.357 12.562 1.00 87.62 226 ILE A C 1
ATOM 1714 O O . ILE A 1 226 ? 12.346 3.258 11.807 1.00 87.62 226 ILE A O 1
ATOM 1718 N N . THR A 1 227 ? 11.149 4.473 13.261 1.00 87.81 227 THR A N 1
ATOM 1719 C CA . THR A 1 227 ? 12.012 5.665 13.199 1.00 87.81 227 THR A CA 1
ATOM 1720 C C . THR A 1 227 ? 13.421 5.335 13.671 1.00 87.81 227 THR A C 1
ATOM 1722 O O . THR A 1 227 ? 14.386 5.628 12.972 1.00 87.81 227 THR A O 1
ATOM 1725 N N . LYS A 1 228 ? 13.550 4.642 14.809 1.00 87.50 228 LYS A N 1
ATOM 1726 C CA . LYS A 1 228 ? 14.853 4.215 15.325 1.00 87.50 228 LYS A CA 1
ATOM 1727 C C . LYS A 1 228 ? 15.607 3.344 14.321 1.00 87.50 228 LYS A C 1
ATOM 1729 O O . LYS A 1 228 ? 16.797 3.548 14.114 1.00 87.50 228 LYS A O 1
ATOM 1734 N N . GLU A 1 229 ? 14.939 2.380 13.701 1.00 85.25 229 GLU A N 1
ATOM 1735 C CA . GLU A 1 229 ? 15.553 1.493 12.713 1.00 85.25 229 GLU A CA 1
ATOM 1736 C C . GLU A 1 229 ? 15.860 2.225 11.393 1.00 85.25 229 GLU A C 1
ATOM 1738 O O . GLU A 1 229 ? 16.881 1.964 10.763 1.00 85.25 229 GLU A O 1
ATOM 1743 N N . LEU A 1 230 ? 15.038 3.201 11.002 1.00 84.50 230 LEU A N 1
ATOM 1744 C CA . LEU A 1 230 ? 15.284 4.066 9.847 1.00 84.50 230 LEU A CA 1
ATOM 1745 C C . LEU A 1 230 ? 16.511 4.967 10.062 1.00 84.50 230 LEU A C 1
ATOM 1747 O O . LEU A 1 230 ? 17.273 5.193 9.124 1.00 84.50 230 LEU A O 1
ATOM 1751 N N . ASP A 1 231 ? 16.727 5.445 11.291 1.00 82.12 231 ASP A N 1
ATOM 1752 C CA . ASP A 1 231 ? 17.923 6.192 11.691 1.00 82.12 231 ASP A CA 1
ATOM 1753 C C . ASP A 1 231 ? 19.169 5.300 11.805 1.00 82.12 231 ASP A C 1
ATOM 1755 O O . ASP A 1 231 ? 20.267 5.719 11.437 1.00 82.12 231 ASP A O 1
ATOM 1759 N N . GLN A 1 232 ? 19.011 4.061 12.279 1.00 74.81 232 GLN A N 1
ATOM 1760 C CA . GLN A 1 232 ? 20.098 3.080 12.399 1.00 74.81 232 GLN A CA 1
ATOM 1761 C C . GLN A 1 232 ? 20.484 2.435 11.061 1.00 74.81 232 GLN A C 1
ATOM 1763 O O . GLN A 1 232 ? 21.607 1.955 10.908 1.00 74.81 232 GLN A O 1
ATOM 1768 N N . GLY A 1 233 ? 19.582 2.459 10.078 1.00 57.78 233 GLY A N 1
ATOM 1769 C CA . GLY A 1 233 ? 19.724 1.824 8.771 1.00 57.78 233 GLY A CA 1
ATOM 1770 C C . GLY A 1 233 ? 20.793 2.411 7.846 1.00 57.78 233 GLY A C 1
ATOM 1771 O O . GLY A 1 233 ? 20.956 1.888 6.750 1.00 57.78 233 GLY A O 1
ATOM 1772 N N . GLY A 1 234 ? 21.562 3.422 8.268 1.00 42.31 234 GLY A N 1
ATOM 1773 C CA . GLY A 1 234 ? 22.672 4.033 7.516 1.00 42.31 234 GLY A CA 1
ATOM 1774 C C . GLY A 1 234 ? 23.933 3.166 7.346 1.00 42.31 234 GLY A C 1
ATOM 1775 O O . GLY A 1 234 ? 25.023 3.701 7.145 1.00 42.31 234 GLY A O 1
ATOM 1776 N N . GLY A 1 235 ? 23.822 1.840 7.444 1.00 37.50 235 GLY A N 1
ATOM 1777 C CA . GLY A 1 235 ? 24.895 0.909 7.093 1.00 37.50 235 GLY A CA 1
ATOM 1778 C C . GLY A 1 235 ? 24.846 0.556 5.599 1.00 37.50 235 GLY A C 1
ATOM 1779 O O . GLY A 1 235 ? 23.754 0.331 5.071 1.00 37.50 235 GLY A O 1
ATOM 1780 N N . PRO A 1 236 ? 25.990 0.484 4.887 1.00 38.16 236 PRO A N 1
ATOM 1781 C CA . PRO A 1 236 ? 26.009 0.100 3.477 1.00 38.16 236 PRO A CA 1
ATOM 1782 C C . PRO A 1 236 ? 25.336 -1.268 3.280 1.00 38.16 236 PRO A C 1
ATOM 1784 O O . PRO A 1 236 ? 25.385 -2.105 4.186 1.00 38.16 236 PRO A O 1
ATOM 1787 N N . PRO A 1 237 ? 24.726 -1.526 2.105 1.00 40.19 237 PRO A N 1
ATOM 1788 C CA . PRO A 1 237 ? 24.030 -2.779 1.850 1.00 40.19 237 PRO A CA 1
ATOM 1789 C C . PRO A 1 237 ? 24.965 -3.945 2.158 1.00 40.19 237 PRO A C 1
ATOM 1791 O O . PRO A 1 237 ? 26.069 -4.022 1.609 1.00 40.19 237 PRO A O 1
ATOM 1794 N N . ALA A 1 238 ? 24.528 -4.850 3.038 1.00 38.09 238 ALA A N 1
ATOM 1795 C CA . ALA A 1 238 ? 25.222 -6.104 3.266 1.00 38.09 238 ALA A CA 1
ATOM 1796 C C . ALA A 1 238 ? 25.420 -6.772 1.900 1.00 38.09 238 ALA A C 1
ATOM 1798 O O . ALA A 1 238 ? 24.458 -7.160 1.229 1.00 38.09 238 ALA A O 1
ATOM 1799 N N . LYS A 1 239 ? 26.682 -6.840 1.452 1.00 36.84 239 LYS A N 1
ATOM 1800 C CA . LYS A 1 239 ? 27.078 -7.589 0.260 1.00 36.84 239 LYS A CA 1
ATOM 1801 C C . LYS A 1 239 ? 26.447 -8.969 0.389 1.00 36.84 239 LYS A C 1
ATOM 1803 O O . LYS A 1 239 ? 26.732 -9.674 1.354 1.00 36.84 239 LYS A O 1
ATOM 1808 N N . LYS A 1 240 ? 25.595 -9.346 -0.569 1.00 32.22 240 LYS A N 1
ATOM 1809 C CA . LYS A 1 240 ? 25.082 -10.713 -0.679 1.00 32.22 240 LYS A CA 1
ATOM 1810 C C . LYS A 1 240 ? 26.272 -11.667 -0.586 1.00 32.22 240 LYS A C 1
ATOM 1812 O O . LYS A 1 240 ? 27.107 -11.703 -1.491 1.00 32.22 240 LYS A O 1
ATOM 1817 N N . ALA A 1 241 ? 26.357 -12.409 0.515 1.00 33.53 241 ALA A N 1
ATOM 1818 C CA . ALA A 1 241 ? 27.252 -13.542 0.623 1.00 33.53 241 ALA A CA 1
ATOM 1819 C C . ALA A 1 241 ? 26.849 -14.526 -0.480 1.00 33.53 241 ALA A C 1
ATOM 1821 O O . ALA A 1 241 ? 25.703 -14.962 -0.571 1.00 33.53 241 ALA A O 1
ATOM 1822 N N . LYS A 1 242 ? 27.791 -14.785 -1.382 1.00 35.03 242 LYS A N 1
ATOM 1823 C CA . LYS A 1 242 ? 27.656 -15.670 -2.534 1.00 35.03 242 LYS A CA 1
ATOM 1824 C C . LYS A 1 242 ? 27.477 -17.097 -1.996 1.00 35.03 242 LYS A C 1
ATOM 1826 O O . LYS A 1 242 ? 28.455 -17.750 -1.645 1.00 35.03 242 LYS A O 1
ATOM 1831 N N . SER A 1 243 ? 26.235 -17.559 -1.854 1.00 31.34 243 SER A N 1
ATOM 1832 C CA . SER A 1 243 ? 25.942 -18.940 -1.458 1.00 31.34 243 SER A CA 1
ATOM 1833 C C . SER A 1 243 ? 26.462 -19.897 -2.533 1.00 31.34 243 SER A C 1
ATOM 1835 O O . SER A 1 243 ? 26.086 -19.800 -3.702 1.00 31.34 243 SER A O 1
ATOM 1837 N N . LYS A 1 244 ? 27.379 -20.780 -2.122 1.00 30.58 244 LYS A N 1
ATOM 1838 C CA . LYS A 1 244 ? 28.026 -21.814 -2.936 1.00 30.58 244 LYS A CA 1
ATOM 1839 C C . LYS A 1 244 ? 26.987 -22.685 -3.657 1.00 30.58 244 LYS A C 1
ATOM 1841 O O . LYS A 1 244 ? 26.114 -23.271 -3.024 1.00 30.58 244 LYS A O 1
ATOM 1846 N N . LYS A 1 245 ? 27.131 -22.779 -4.979 1.00 30.67 245 LYS A N 1
ATOM 1847 C CA . LYS A 1 245 ? 26.501 -23.776 -5.856 1.00 30.67 245 LYS A CA 1
ATOM 1848 C C . LYS A 1 245 ? 27.287 -25.101 -5.726 1.00 30.67 245 LYS A C 1
ATOM 1850 O O . LYS A 1 245 ? 28.511 -25.013 -5.646 1.00 30.67 245 LYS A O 1
ATOM 1855 N N . PRO A 1 246 ? 26.648 -26.286 -5.678 1.00 31.50 246 PRO A N 1
ATOM 1856 C CA . PRO A 1 246 ? 27.365 -27.557 -5.670 1.00 31.50 246 PRO A CA 1
ATOM 1857 C C . PRO A 1 246 ? 27.981 -27.868 -7.042 1.00 31.50 246 PRO A C 1
ATOM 1859 O O . PRO A 1 246 ? 27.422 -27.527 -8.086 1.00 31.50 246 PRO A O 1
ATOM 1862 N N . GLU A 1 247 ? 29.151 -28.491 -6.974 1.00 40.72 247 GLU A N 1
ATOM 1863 C CA . GLU A 1 247 ? 30.123 -28.818 -8.020 1.00 40.72 247 GLU A CA 1
ATOM 1864 C C . GLU A 1 247 ? 29.850 -30.207 -8.626 1.00 40.72 247 GLU A C 1
ATOM 1866 O O . GLU A 1 247 ? 29.655 -31.159 -7.875 1.00 40.72 247 GLU A O 1
ATOM 1871 N N . VAL A 1 248 ? 29.834 -30.314 -9.964 1.00 34.97 248 VAL A N 1
ATOM 1872 C CA . VAL A 1 248 ? 29.938 -31.553 -10.777 1.00 34.97 248 VAL A CA 1
ATOM 1873 C C . VAL A 1 248 ? 30.624 -31.155 -12.112 1.00 34.97 248 VAL A C 1
ATOM 1875 O O . VAL A 1 248 ? 30.358 -30.042 -12.577 1.00 34.97 248 VAL A O 1
ATOM 1878 N N . PRO A 1 249 ? 31.537 -31.976 -12.682 1.00 34.44 249 PRO A N 1
ATOM 1879 C CA . PRO A 1 249 ? 32.843 -31.520 -13.174 1.00 34.44 249 PRO A CA 1
ATOM 1880 C C . PRO A 1 249 ? 32.937 -31.193 -14.677 1.00 34.44 249 PRO A C 1
ATOM 1882 O O . PRO A 1 249 ? 32.035 -31.461 -15.468 1.00 34.44 249 PRO A O 1
ATOM 1885 N N . GLU A 1 250 ? 34.087 -30.597 -15.000 1.00 43.53 250 GLU A N 1
ATOM 1886 C CA . GLU A 1 250 ? 34.572 -30.005 -16.252 1.00 43.53 250 GLU A CA 1
ATOM 1887 C C . GLU A 1 250 ? 34.754 -30.975 -17.435 1.00 43.53 250 GLU A C 1
ATOM 1889 O O . GLU A 1 250 ? 35.295 -32.066 -17.265 1.00 43.53 250 GLU A O 1
ATOM 1894 N N . ILE A 1 251 ? 34.404 -30.509 -18.647 1.00 35.19 251 ILE A N 1
ATOM 1895 C CA . ILE A 1 251 ? 34.928 -30.936 -19.966 1.00 35.19 251 ILE A CA 1
ATOM 1896 C C . ILE A 1 251 ? 34.970 -29.666 -20.871 1.00 35.19 251 ILE A C 1
ATOM 1898 O O . ILE A 1 251 ? 34.079 -28.824 -20.716 1.00 35.19 251 ILE A O 1
ATOM 1902 N N . PRO A 1 252 ? 35.997 -29.453 -21.730 1.00 39.06 252 PRO A N 1
ATOM 1903 C CA . PRO A 1 252 ? 36.585 -28.126 -21.957 1.00 39.06 252 PRO A CA 1
ATOM 1904 C C . PRO A 1 252 ? 36.110 -27.353 -23.206 1.00 39.06 252 PRO A C 1
ATOM 1906 O O . PRO A 1 252 ? 35.715 -27.937 -24.208 1.00 39.06 252 PRO A O 1
ATOM 1909 N N . GLU A 1 253 ? 36.206 -26.022 -23.074 1.00 45.53 253 GLU A N 1
ATOM 1910 C CA . GLU A 1 253 ? 36.731 -25.018 -24.025 1.00 45.53 253 GLU A CA 1
ATOM 1911 C C . GLU A 1 253 ? 36.393 -25.135 -25.528 1.00 45.53 253 GLU A C 1
ATOM 1913 O O . GLU A 1 253 ? 37.065 -25.857 -26.249 1.00 45.53 253 GLU A O 1
ATOM 1918 N N . GLU A 1 254 ? 35.454 -24.303 -26.015 1.00 34.25 254 GLU A N 1
ATOM 1919 C CA . GLU A 1 254 ? 35.666 -23.456 -27.210 1.00 34.25 254 GLU A CA 1
ATOM 1920 C C . GLU A 1 254 ? 34.578 -22.359 -27.374 1.00 34.25 254 GLU A C 1
ATOM 1922 O O . GLU A 1 254 ? 33.381 -22.629 -27.387 1.00 34.25 254 GLU A O 1
ATOM 1927 N N . ALA A 1 255 ? 35.060 -21.113 -27.467 1.00 37.28 255 ALA A N 1
ATOM 1928 C CA . ALA A 1 255 ? 34.552 -19.917 -28.162 1.00 37.28 255 ALA A CA 1
ATOM 1929 C C . ALA A 1 255 ? 33.083 -19.404 -28.028 1.00 37.28 255 ALA A C 1
ATOM 1931 O O . ALA A 1 255 ? 32.136 -19.930 -28.598 1.00 37.28 255 ALA A O 1
ATOM 1932 N N . GLU A 1 256 ? 32.993 -18.216 -27.400 1.00 43.16 256 GLU A N 1
ATOM 1933 C CA . GLU A 1 256 ? 32.184 -17.024 -27.758 1.00 43.16 256 GLU A CA 1
ATOM 1934 C C . GLU A 1 256 ? 30.634 -17.037 -27.689 1.00 43.16 256 GLU A C 1
ATOM 1936 O O . GLU A 1 256 ? 29.942 -17.478 -28.599 1.00 43.16 256 GLU A O 1
ATOM 1941 N N . THR A 1 257 ? 30.059 -16.373 -26.666 1.00 31.38 257 THR A N 1
ATOM 1942 C CA . THR A 1 257 ? 29.297 -15.086 -26.763 1.00 31.38 257 THR A CA 1
ATOM 1943 C C . THR A 1 257 ? 28.537 -14.749 -25.452 1.00 31.38 257 THR A C 1
ATOM 1945 O O . THR A 1 257 ? 27.982 -15.651 -24.822 1.00 31.38 257 THR A O 1
ATOM 1948 N N . PRO A 1 258 ? 28.484 -13.472 -24.995 1.00 40.78 258 PRO A N 1
ATOM 1949 C CA . PRO A 1 258 ? 27.897 -13.106 -23.701 1.00 40.78 258 PRO A CA 1
ATOM 1950 C C . PRO A 1 258 ? 26.476 -12.495 -23.764 1.00 40.78 258 PRO A C 1
ATOM 1952 O O . PRO A 1 258 ? 26.119 -11.758 -24.677 1.00 40.78 258 PRO A O 1
ATOM 1955 N N . GLU A 1 259 ? 25.731 -12.746 -22.681 1.00 34.44 259 GLU A N 1
ATOM 1956 C CA . GLU A 1 259 ? 24.750 -11.871 -22.007 1.00 34.44 259 GLU A CA 1
ATOM 1957 C C . GLU A 1 259 ? 23.504 -11.325 -22.743 1.00 34.44 259 GLU A C 1
ATOM 1959 O O . GLU A 1 259 ? 23.524 -10.295 -23.414 1.00 34.44 259 GLU A O 1
ATOM 1964 N N . ALA A 1 260 ? 22.332 -11.866 -22.379 1.00 40.00 260 ALA A N 1
ATOM 1965 C CA . ALA A 1 260 ? 21.057 -11.146 -22.450 1.00 40.00 260 ALA A CA 1
ATOM 1966 C C . ALA A 1 260 ? 20.112 -11.558 -21.306 1.00 40.00 260 ALA A C 1
ATOM 1968 O O . ALA A 1 260 ? 19.586 -12.665 -21.317 1.00 40.00 260 ALA A O 1
ATOM 1969 N N . SER A 1 261 ? 19.840 -10.666 -20.336 1.00 41.12 261 SER A N 1
ATOM 1970 C CA . SER A 1 261 ? 18.621 -10.780 -19.496 1.00 41.12 261 SER A CA 1
ATOM 1971 C C . SER A 1 261 ? 18.192 -9.527 -18.700 1.00 41.12 261 SER A C 1
ATOM 1973 O O . SER A 1 261 ? 17.119 -9.556 -18.096 1.00 41.12 261 SER A O 1
ATOM 1975 N N . ALA A 1 262 ? 18.925 -8.407 -18.686 1.00 35.97 262 ALA A N 1
ATOM 1976 C CA . ALA A 1 262 ? 18.469 -7.188 -17.981 1.00 35.97 262 ALA A CA 1
ATOM 1977 C C . ALA A 1 262 ? 18.389 -5.926 -18.860 1.00 35.97 262 ALA A C 1
ATOM 1979 O O . ALA A 1 262 ? 17.711 -4.965 -18.502 1.00 35.97 262 ALA A O 1
ATOM 1980 N N . THR A 1 263 ? 18.986 -5.944 -20.052 1.00 34.41 263 THR A N 1
ATOM 1981 C CA . THR A 1 263 ? 18.950 -4.839 -21.025 1.00 34.41 263 THR A CA 1
ATOM 1982 C C . THR A 1 263 ? 17.709 -4.866 -21.930 1.00 34.41 263 THR A C 1
ATOM 1984 O O . THR A 1 263 ? 17.372 -3.861 -22.553 1.00 34.41 263 THR A O 1
ATOM 1987 N N . SER A 1 264 ? 16.959 -5.974 -21.968 1.00 52.00 264 SER A N 1
ATOM 1988 C CA . SER A 1 264 ? 15.929 -6.205 -22.989 1.00 52.00 264 SER A CA 1
ATOM 1989 C C . SER A 1 264 ? 14.664 -5.350 -22.825 1.00 52.00 264 SER A C 1
ATOM 1991 O O . SER A 1 264 ? 14.112 -4.931 -23.835 1.00 52.00 264 SER A O 1
ATOM 1993 N N . LYS A 1 265 ? 14.208 -5.028 -21.597 1.00 50.34 265 LYS A N 1
ATOM 1994 C CA . LYS A 1 265 ? 12.932 -4.299 -21.354 1.00 50.34 265 LYS A CA 1
ATOM 1995 C C . LYS A 1 265 ? 12.931 -2.837 -21.818 1.00 50.34 265 LYS A C 1
ATOM 1997 O O . LYS A 1 265 ? 11.887 -2.344 -22.233 1.00 50.34 265 LYS A O 1
ATOM 2002 N N . VAL A 1 266 ? 14.070 -2.151 -21.729 1.00 55.09 266 VAL A N 1
ATOM 2003 C CA . VAL A 1 266 ? 14.219 -0.757 -22.191 1.00 55.09 266 VAL A CA 1
ATOM 2004 C C . VAL A 1 266 ? 14.551 -0.726 -23.686 1.00 55.09 266 VAL A C 1
ATOM 2006 O O . VAL A 1 266 ? 14.068 0.142 -24.409 1.00 55.09 266 VAL A O 1
ATOM 2009 N N . LYS A 1 267 ? 15.296 -1.729 -24.167 1.00 67.94 267 LYS A N 1
ATOM 2010 C CA . LYS A 1 267 ? 15.749 -1.830 -25.556 1.00 67.94 267 LYS A CA 1
ATOM 2011 C C . LYS A 1 267 ? 14.600 -2.053 -26.546 1.00 67.94 267 LYS A C 1
ATOM 2013 O O . LYS A 1 267 ? 14.533 -1.349 -27.545 1.00 67.94 267 LYS A O 1
ATOM 2018 N N . TRP A 1 268 ? 13.640 -2.937 -26.249 1.00 75.25 268 TRP A N 1
ATOM 2019 C CA . TRP A 1 268 ? 12.544 -3.214 -27.195 1.00 75.25 268 TRP A CA 1
ATOM 2020 C C . TRP A 1 268 ? 11.551 -2.058 -27.348 1.00 75.25 268 TRP A C 1
ATOM 2022 O O . TRP A 1 268 ? 11.031 -1.849 -28.436 1.00 75.25 268 TRP A O 1
ATOM 2032 N N . LYS A 1 269 ? 11.308 -1.270 -26.290 1.00 74.75 269 LYS A N 1
ATOM 2033 C CA . LYS A 1 269 ? 10.433 -0.087 -26.378 1.00 74.75 269 LYS A CA 1
ATOM 2034 C C . LYS A 1 269 ? 11.049 1.007 -27.247 1.00 74.75 269 LYS A C 1
ATOM 2036 O O . LYS A 1 269 ? 10.337 1.665 -28.000 1.00 74.75 269 LYS A O 1
ATOM 2041 N N . HIS A 1 270 ? 12.364 1.188 -27.141 1.00 77.62 270 HIS A N 1
ATOM 2042 C CA . HIS A 1 270 ? 13.104 2.133 -27.971 1.00 77.62 270 HIS A CA 1
ATOM 2043 C C . HIS A 1 270 ? 13.117 1.696 -29.443 1.00 77.62 270 HIS A C 1
ATOM 2045 O O . HIS A 1 270 ? 12.797 2.499 -30.315 1.00 77.62 270 HIS A O 1
ATOM 2051 N N . GLU A 1 271 ? 13.378 0.414 -29.713 1.00 76.25 271 GLU A N 1
ATOM 2052 C CA . GLU A 1 271 ? 13.324 -0.135 -31.075 1.00 76.25 271 GLU A CA 1
ATOM 2053 C C . GLU A 1 271 ? 11.906 -0.104 -31.663 1.00 76.25 271 GLU A C 1
ATOM 2055 O O . GLU A 1 271 ? 11.736 0.264 -32.820 1.00 76.25 271 GLU A O 1
ATOM 2060 N N . LEU A 1 272 ? 10.866 -0.366 -30.863 1.00 78.25 272 LEU A N 1
ATOM 2061 C CA . LEU A 1 272 ? 9.476 -0.236 -31.305 1.00 78.25 272 LEU A CA 1
ATOM 2062 C C . LEU A 1 272 ? 9.154 1.207 -31.718 1.00 78.25 272 LEU A C 1
ATOM 2064 O O . LEU A 1 272 ? 8.599 1.426 -32.789 1.00 78.25 272 LEU A O 1
ATOM 2068 N N . ARG A 1 273 ? 9.557 2.204 -30.920 1.00 79.62 273 ARG A N 1
ATOM 2069 C CA . ARG A 1 273 ? 9.392 3.625 -31.279 1.00 79.62 273 ARG A CA 1
ATOM 2070 C C . ARG A 1 273 ? 10.169 3.996 -32.545 1.00 79.62 273 ARG A C 1
ATOM 2072 O O . ARG A 1 273 ? 9.674 4.774 -33.349 1.00 79.62 273 ARG A O 1
ATOM 2079 N N . LYS A 1 274 ? 11.348 3.409 -32.759 1.00 80.38 274 LYS A N 1
ATOM 2080 C CA . LYS A 1 274 ? 12.173 3.628 -33.955 1.00 80.38 274 LYS A CA 1
ATOM 2081 C C . LYS A 1 274 ? 11.560 3.019 -35.221 1.00 80.38 274 LYS A C 1
ATOM 2083 O O . LYS A 1 274 ? 11.582 3.667 -36.258 1.00 80.38 274 LYS A O 1
ATOM 2088 N N . ILE A 1 275 ? 10.974 1.822 -35.128 1.00 76.25 275 ILE A N 1
ATOM 2089 C CA . ILE A 1 275 ? 10.270 1.145 -36.236 1.00 76.25 275 ILE A CA 1
ATOM 2090 C C . ILE A 1 275 ? 9.000 1.907 -36.644 1.00 76.25 275 ILE A C 1
ATOM 2092 O O . ILE A 1 275 ? 8.616 1.896 -37.812 1.00 76.25 275 ILE A O 1
ATOM 2096 N N . LEU A 1 276 ? 8.342 2.559 -35.682 1.00 75.00 276 LEU A N 1
ATOM 2097 C CA . LEU A 1 276 ? 7.082 3.278 -35.886 1.00 75.00 276 LEU A CA 1
ATOM 2098 C C . LEU A 1 276 ? 7.272 4.742 -36.322 1.00 75.00 276 LEU A C 1
ATOM 2100 O O . LEU A 1 276 ? 6.311 5.366 -36.766 1.00 75.00 276 LEU A O 1
ATOM 2104 N N . LYS A 1 277 ? 8.488 5.293 -36.218 1.00 74.38 277 LYS A N 1
ATOM 2105 C CA . LYS A 1 277 ? 8.790 6.685 -36.572 1.00 74.38 277 LYS A CA 1
ATOM 2106 C C . LYS A 1 277 ? 8.820 6.872 -38.095 1.00 74.38 277 LYS A C 1
ATOM 2108 O O . LYS A 1 277 ? 9.583 6.197 -38.780 1.00 74.38 277 LYS A O 1
ATOM 2113 N N . GLY A 1 278 ? 8.015 7.807 -38.610 1.00 63.62 278 GLY A N 1
ATOM 2114 C CA . GLY A 1 278 ? 7.955 8.148 -40.042 1.00 63.62 278 GLY A CA 1
ATOM 2115 C C . GLY A 1 278 ? 7.200 7.140 -40.920 1.00 63.62 278 GLY A C 1
ATOM 2116 O O . GLY A 1 278 ? 7.393 7.119 -42.132 1.00 63.62 278 GLY A O 1
ATOM 2117 N N . ARG A 1 279 ? 6.368 6.270 -40.329 1.00 68.50 279 ARG A N 1
ATOM 2118 C CA . ARG A 1 279 ? 5.499 5.337 -41.064 1.00 68.50 279 ARG A CA 1
ATOM 2119 C C . ARG A 1 279 ? 4.032 5.648 -40.812 1.00 68.50 279 ARG A C 1
ATOM 2121 O O . ARG A 1 279 ? 3.662 6.040 -39.708 1.00 68.50 279 ARG A O 1
ATOM 2128 N N . ASP A 1 280 ? 3.194 5.398 -41.815 1.00 67.12 280 ASP A N 1
ATOM 2129 C CA . ASP A 1 280 ? 1.749 5.538 -41.665 1.00 67.12 280 ASP A CA 1
ATOM 2130 C C . ASP A 1 280 ? 1.182 4.382 -40.821 1.00 67.12 280 ASP A C 1
ATOM 2132 O O . ASP A 1 280 ? 1.145 3.214 -41.221 1.00 67.12 280 ASP A O 1
ATOM 2136 N N . LEU A 1 281 ? 0.792 4.716 -39.591 1.00 65.44 281 LEU A N 1
ATOM 2137 C CA . LEU A 1 281 ? 0.326 3.763 -38.584 1.00 65.44 281 LEU A CA 1
ATOM 2138 C C . LEU A 1 281 ? -1.116 3.291 -38.819 1.00 65.44 281 LEU A C 1
ATOM 2140 O O . LEU A 1 281 ? -1.557 2.369 -38.130 1.00 65.44 281 LEU A O 1
ATOM 2144 N N . LYS A 1 282 ? -1.857 3.891 -39.765 1.00 60.88 282 LYS A N 1
ATOM 2145 C CA . LYS A 1 282 ? -3.230 3.480 -40.099 1.00 60.88 282 LYS A CA 1
ATOM 2146 C C . LYS A 1 282 ? -3.258 2.326 -41.102 1.00 60.88 282 LYS A C 1
ATOM 2148 O O . LYS A 1 282 ? -4.211 1.551 -41.085 1.00 60.88 282 LYS A O 1
ATOM 2153 N N . GLU A 1 283 ? -2.208 2.160 -41.908 1.00 63.66 283 GLU A N 1
ATOM 2154 C CA . GLU A 1 283 ? -2.098 1.068 -42.889 1.00 63.66 283 GLU A CA 1
ATOM 2155 C C . GLU A 1 283 ? -1.354 -0.178 -42.370 1.00 63.66 283 GLU A C 1
ATOM 2157 O O . GLU A 1 283 ? -1.406 -1.252 -42.977 1.00 63.66 283 GLU A O 1
ATOM 2162 N N . ILE A 1 284 ? -0.668 -0.082 -41.227 1.00 70.19 284 ILE A N 1
ATOM 2163 C CA . ILE A 1 284 ? 0.164 -1.167 -40.695 1.00 70.19 284 ILE A CA 1
ATOM 2164 C C . ILE A 1 284 ? -0.570 -1.985 -39.620 1.00 70.19 284 ILE A C 1
ATOM 2166 O O . ILE A 1 284 ? -1.011 -1.482 -38.590 1.00 70.19 284 ILE A O 1
ATOM 2170 N N . SER A 1 285 ? -0.635 -3.308 -39.817 1.00 74.75 285 SER A N 1
ATOM 2171 C CA . SER A 1 285 ? -1.207 -4.223 -38.822 1.00 74.75 285 SER A CA 1
ATOM 2172 C C . SER A 1 285 ? -0.259 -4.469 -37.640 1.00 74.75 285 SER A C 1
ATOM 2174 O O . SER A 1 285 ? 0.945 -4.676 -37.807 1.00 74.75 285 SER A O 1
ATOM 2176 N N . LEU A 1 286 ? -0.820 -4.567 -36.430 1.00 75.00 286 LEU A N 1
ATOM 2177 C CA . LEU A 1 286 ? -0.075 -4.877 -35.197 1.00 75.00 286 LEU A CA 1
ATOM 2178 C C . LEU A 1 286 ? 0.743 -6.177 -35.288 1.00 75.00 286 LEU A C 1
ATOM 2180 O O . LEU A 1 286 ? 1.782 -6.302 -34.645 1.00 75.00 286 LEU A O 1
ATOM 2184 N N . ARG A 1 287 ? 0.293 -7.148 -36.096 1.00 74.38 287 ARG A N 1
ATOM 2185 C CA . ARG A 1 287 ? 1.013 -8.410 -36.326 1.00 74.38 287 ARG A CA 1
ATOM 2186 C C . ARG A 1 287 ? 2.324 -8.179 -37.080 1.00 74.38 287 ARG A C 1
ATOM 2188 O O . ARG A 1 287 ? 3.321 -8.814 -36.755 1.00 74.38 287 ARG A O 1
ATOM 2195 N N . LYS A 1 288 ? 2.324 -7.249 -38.039 1.00 77.62 288 LYS A N 1
ATOM 2196 C CA . LYS A 1 288 ? 3.504 -6.869 -38.823 1.00 77.62 288 LYS A CA 1
ATOM 2197 C C . LYS A 1 288 ? 4.504 -6.080 -37.975 1.00 77.62 288 LYS A C 1
ATOM 2199 O O . LYS A 1 288 ? 5.676 -6.429 -37.959 1.00 77.62 288 LYS A O 1
ATOM 2204 N N . VAL A 1 289 ? 4.021 -5.121 -37.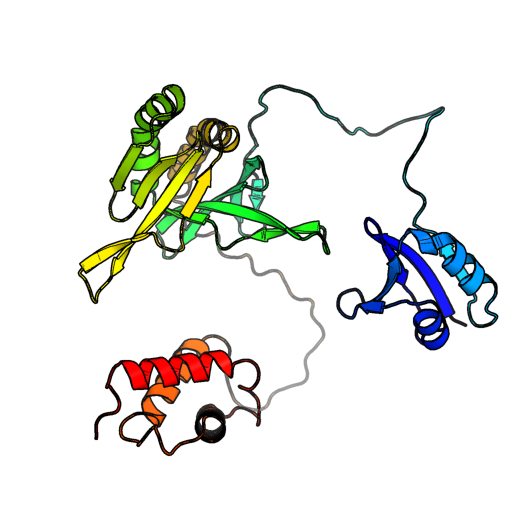177 1.00 79.56 289 VAL A N 1
ATOM 2205 C CA . VAL A 1 289 ? 4.848 -4.373 -36.206 1.00 79.56 289 VAL A CA 1
ATOM 2206 C C . VAL A 1 289 ? 5.544 -5.312 -35.227 1.00 79.56 289 VAL A C 1
ATOM 2208 O O . VAL A 1 289 ? 6.735 -5.169 -34.965 1.00 79.56 289 VAL A O 1
ATOM 2211 N N . ARG A 1 290 ? 4.810 -6.297 -34.696 1.00 78.88 290 ARG A N 1
ATOM 2212 C CA . ARG A 1 290 ? 5.374 -7.275 -33.766 1.00 78.88 290 ARG A CA 1
ATOM 2213 C C . ARG A 1 290 ? 6.414 -8.168 -34.441 1.00 78.88 290 ARG A C 1
ATOM 2215 O O . ARG A 1 290 ? 7.469 -8.364 -33.859 1.00 78.88 290 ARG A O 1
ATOM 2222 N N . GLY A 1 291 ? 6.141 -8.661 -35.650 1.00 78.50 291 GLY A N 1
ATOM 2223 C CA . GLY A 1 291 ? 7.092 -9.495 -36.392 1.00 78.50 291 GLY A CA 1
ATOM 2224 C C . GLY A 1 291 ? 8.393 -8.761 -36.734 1.00 78.50 291 GLY A C 1
ATOM 2225 O O . GLY A 1 291 ? 9.473 -9.323 -36.589 1.00 78.50 291 GLY A O 1
ATOM 2226 N N . GLU A 1 292 ? 8.314 -7.485 -37.117 1.00 76.81 292 GLU A N 1
ATOM 2227 C CA . GLU A 1 292 ? 9.504 -6.659 -37.369 1.00 76.81 292 GLU A CA 1
ATOM 2228 C C . GLU A 1 292 ? 10.283 -6.363 -36.081 1.00 76.81 292 GLU A C 1
ATOM 2230 O O . GLU A 1 292 ? 11.511 -6.413 -36.071 1.00 76.81 292 GLU A O 1
ATOM 2235 N N . LEU A 1 293 ? 9.583 -6.124 -34.970 1.00 78.75 293 LEU A N 1
ATOM 2236 C CA . LEU A 1 293 ? 10.211 -5.954 -33.662 1.00 78.75 293 LEU A CA 1
ATOM 2237 C C . LEU A 1 293 ? 10.886 -7.248 -33.171 1.00 78.75 293 LEU A C 1
ATOM 2239 O O . LEU A 1 293 ? 11.976 -7.194 -32.608 1.00 78.75 293 LEU A O 1
ATOM 2243 N N . GLU A 1 294 ? 10.263 -8.407 -33.394 1.00 78.44 294 GLU A N 1
ATOM 2244 C CA . GLU A 1 294 ? 10.835 -9.729 -33.103 1.00 78.44 294 GLU A CA 1
ATOM 2245 C C . GLU A 1 294 ? 12.113 -9.965 -33.926 1.00 78.44 294 GLU A C 1
ATOM 2247 O O . GLU A 1 294 ? 13.117 -10.409 -33.368 1.00 78.44 294 GLU A O 1
ATOM 2252 N N . ALA A 1 295 ? 12.120 -9.572 -35.205 1.00 79.50 295 ALA A N 1
ATOM 2253 C CA . ALA A 1 295 ? 13.291 -9.666 -36.077 1.00 79.50 295 ALA A CA 1
ATOM 2254 C C . ALA A 1 295 ? 14.448 -8.753 -35.631 1.00 79.50 295 ALA A C 1
ATOM 2256 O O . ALA A 1 295 ? 15.593 -9.195 -35.586 1.00 79.50 295 ALA A O 1
ATOM 2257 N N . VAL A 1 296 ? 14.165 -7.502 -35.243 1.00 78.25 296 VAL A N 1
ATOM 2258 C CA . VAL A 1 296 ? 15.185 -6.549 -34.750 1.00 78.25 296 VAL A CA 1
ATOM 2259 C C . VAL A 1 296 ? 15.796 -6.995 -33.418 1.00 78.25 296 VAL A C 1
ATOM 2261 O O . VAL A 1 296 ? 16.949 -6.688 -33.116 1.00 78.25 296 VAL A O 1
ATOM 2264 N N . LEU A 1 297 ? 15.035 -7.731 -32.610 1.00 74.56 297 LEU A N 1
ATOM 2265 C CA . LEU A 1 297 ? 15.478 -8.234 -31.311 1.00 74.56 297 LEU A CA 1
ATOM 2266 C C . LEU A 1 297 ? 16.057 -9.651 -31.370 1.00 74.56 297 LEU A C 1
ATOM 2268 O O . LEU A 1 297 ? 16.406 -10.185 -30.316 1.00 74.56 297 LEU A O 1
ATOM 2272 N N . SER A 1 298 ? 16.155 -10.250 -32.562 1.00 76.12 298 SER A N 1
ATOM 2273 C CA . SER A 1 298 ? 16.573 -11.642 -32.765 1.00 76.12 298 SER A CA 1
ATOM 2274 C C . SER A 1 298 ? 15.790 -12.629 -31.887 1.00 76.12 298 SER A C 1
ATOM 2276 O O . SER A 1 298 ? 16.357 -13.557 -31.310 1.00 76.12 298 SER A O 1
ATOM 2278 N N . LEU A 1 299 ? 14.483 -12.401 -31.737 1.00 72.88 299 LEU A N 1
ATOM 2279 C CA . LEU A 1 299 ? 13.594 -13.257 -30.954 1.00 72.88 299 LEU A CA 1
ATOM 2280 C C . LEU A 1 299 ? 12.928 -14.311 -31.849 1.00 72.88 299 LEU A C 1
ATOM 2282 O O . LEU A 1 299 ? 12.672 -14.045 -33.025 1.00 72.88 299 LEU A O 1
ATOM 2286 N N . PRO A 1 300 ? 12.619 -15.506 -31.308 1.00 69.62 300 PRO A N 1
ATOM 2287 C CA . PRO A 1 300 ? 11.867 -16.513 -32.047 1.00 69.62 300 PRO A CA 1
ATOM 2288 C C . PRO A 1 300 ? 10.483 -15.974 -32.434 1.00 69.62 300 PRO A C 1
ATOM 2290 O O . PRO A 1 300 ? 9.924 -15.121 -31.739 1.00 69.62 300 PRO A O 1
ATOM 2293 N N . ALA A 1 301 ? 9.925 -16.484 -33.536 1.00 63.44 301 ALA A N 1
ATOM 2294 C CA . ALA A 1 301 ? 8.587 -16.114 -33.993 1.00 63.44 301 ALA A CA 1
ATOM 2295 C C . ALA A 1 301 ? 7.558 -16.314 -32.864 1.00 63.44 301 ALA A C 1
ATOM 2297 O O . ALA A 1 301 ? 7.576 -17.347 -32.195 1.00 63.44 301 ALA A O 1
ATOM 2298 N N . ASP A 1 302 ? 6.695 -15.314 -32.639 1.00 70.81 302 ASP A N 1
ATOM 2299 C CA . ASP A 1 302 ? 5.749 -15.247 -31.509 1.00 70.81 302 ASP A CA 1
ATOM 2300 C C . ASP A 1 302 ? 6.384 -15.047 -30.114 1.00 70.81 302 ASP A C 1
ATOM 2302 O O . ASP A 1 302 ? 5.685 -15.083 -29.099 1.00 70.81 302 ASP A O 1
ATOM 2306 N N . GLY A 1 303 ? 7.677 -14.723 -30.033 1.00 65.31 303 GLY A N 1
ATOM 2307 C CA . GLY A 1 303 ? 8.366 -14.396 -28.779 1.00 65.31 303 GLY A CA 1
ATOM 2308 C C . GLY A 1 303 ? 7.809 -13.167 -28.042 1.00 65.31 303 GLY A C 1
ATOM 2309 O O . GLY A 1 303 ? 8.039 -13.016 -26.842 1.00 65.31 303 GLY A O 1
ATOM 2310 N N . LEU A 1 304 ? 7.045 -12.301 -28.721 1.00 69.56 304 LEU A N 1
ATOM 2311 C CA . LEU A 1 304 ? 6.293 -11.197 -28.112 1.00 69.56 304 LEU A CA 1
ATOM 2312 C C . LEU A 1 304 ? 4.773 -11.440 -28.064 1.00 69.56 304 LEU A C 1
ATOM 2314 O O . LEU A 1 304 ? 4.023 -10.510 -27.757 1.00 69.56 304 LEU A O 1
ATOM 2318 N N . LEU A 1 305 ? 4.279 -12.659 -28.325 1.00 71.06 305 LEU A N 1
ATOM 2319 C CA . LEU A 1 305 ? 2.844 -12.978 -28.244 1.00 71.06 305 LEU A CA 1
ATOM 2320 C C . LEU A 1 305 ? 2.277 -12.676 -26.847 1.00 71.06 305 LEU A C 1
ATOM 2322 O O . LEU A 1 305 ? 1.238 -12.027 -26.742 1.00 71.06 305 LEU A O 1
ATOM 2326 N N . GLU A 1 306 ? 2.996 -13.056 -25.787 1.00 72.75 306 GLU A N 1
ATOM 2327 C CA . GLU A 1 306 ? 2.607 -12.800 -24.389 1.00 72.75 306 GLU A CA 1
ATOM 2328 C C . GLU A 1 306 ? 2.651 -11.310 -24.005 1.00 72.75 306 GLU A C 1
ATOM 2330 O O . GLU A 1 306 ? 2.110 -10.920 -22.974 1.00 72.75 306 GLU A O 1
ATOM 2335 N N . ARG A 1 307 ? 3.271 -10.462 -24.840 1.00 72.38 307 ARG A N 1
ATOM 2336 C CA . ARG A 1 307 ? 3.389 -9.005 -24.643 1.00 72.38 307 ARG A CA 1
ATOM 2337 C C . ARG A 1 307 ? 2.661 -8.199 -25.716 1.00 72.38 307 ARG A C 1
ATOM 2339 O O . ARG A 1 307 ? 2.931 -7.014 -25.908 1.00 72.38 307 ARG A O 1
ATOM 2346 N N . LYS A 1 308 ? 1.719 -8.829 -26.424 1.00 76.31 308 LYS A N 1
ATOM 2347 C CA . LYS A 1 308 ? 0.924 -8.197 -27.485 1.00 76.31 308 LYS A CA 1
ATOM 2348 C C . LYS A 1 308 ? 0.169 -6.961 -26.987 1.00 76.31 308 LYS A C 1
ATOM 2350 O O . LYS A 1 308 ? 0.078 -5.979 -27.722 1.00 76.31 308 LYS A O 1
ATOM 2355 N N . ASP A 1 309 ? -0.346 -7.000 -25.761 1.00 76.06 309 ASP A N 1
ATOM 2356 C CA . ASP A 1 309 ? -1.069 -5.874 -25.166 1.00 76.06 309 ASP A CA 1
ATOM 2357 C C . ASP A 1 309 ? -0.136 -4.697 -24.849 1.00 76.06 309 ASP A C 1
ATOM 2359 O O . ASP A 1 309 ? -0.499 -3.555 -25.114 1.00 76.06 309 ASP A O 1
ATOM 2363 N N . GLU A 1 310 ? 1.103 -4.960 -24.415 1.00 78.62 310 GLU A N 1
ATOM 2364 C CA . GLU A 1 310 ? 2.117 -3.916 -24.198 1.00 78.62 310 GLU A CA 1
ATOM 2365 C C . GLU A 1 310 ? 2.543 -3.252 -25.520 1.00 78.62 310 GLU A C 1
ATOM 2367 O O . GLU A 1 310 ? 2.692 -2.033 -25.588 1.00 78.62 310 GLU A O 1
ATOM 2372 N N . VAL A 1 311 ? 2.710 -4.035 -26.595 1.00 77.94 311 VAL A N 1
ATOM 2373 C CA . VAL A 1 311 ? 3.003 -3.505 -27.942 1.00 77.94 311 VAL A CA 1
ATOM 2374 C C . VAL A 1 311 ? 1.835 -2.650 -28.444 1.00 77.94 311 VAL A C 1
ATOM 2376 O O . VAL A 1 311 ? 2.050 -1.570 -28.991 1.00 77.94 311 VAL A O 1
ATOM 2379 N N . LYS A 1 312 ? 0.593 -3.102 -28.232 1.00 80.94 312 LYS A N 1
ATOM 2380 C CA . LYS A 1 312 ? -0.621 -2.375 -28.625 1.00 80.94 312 LYS A CA 1
ATOM 2381 C C . LYS A 1 312 ? -0.779 -1.061 -27.860 1.00 80.94 312 LYS A C 1
ATOM 2383 O O . LYS A 1 312 ? -1.144 -0.057 -28.469 1.00 80.94 312 LYS A O 1
ATOM 2388 N N . GLU A 1 313 ? -0.508 -1.062 -26.558 1.00 81.62 313 GLU A N 1
ATOM 2389 C CA . GLU A 1 313 ? -0.573 0.132 -25.712 1.00 81.62 313 GLU A CA 1
ATOM 2390 C C . GLU A 1 313 ? 0.419 1.196 -26.199 1.00 81.62 313 GLU A C 1
ATOM 2392 O O . GLU A 1 313 ? 0.026 2.336 -26.423 1.00 81.62 313 GLU A O 1
ATOM 2397 N N . ILE A 1 314 ? 1.661 0.803 -26.499 1.00 77.06 314 ILE A N 1
ATOM 2398 C CA . ILE A 1 314 ? 2.699 1.721 -26.993 1.00 77.06 314 ILE A CA 1
ATOM 2399 C C . ILE A 1 314 ? 2.370 2.255 -28.393 1.00 77.06 314 ILE A C 1
ATOM 2401 O O . ILE A 1 314 ? 2.531 3.444 -28.647 1.00 77.06 314 ILE A O 1
ATOM 2405 N N . VAL A 1 315 ? 1.882 1.410 -29.306 1.00 76.94 315 VAL A N 1
ATOM 2406 C CA . VAL A 1 315 ? 1.438 1.862 -30.638 1.00 76.94 315 VAL A CA 1
ATOM 2407 C C . VAL A 1 315 ? 0.288 2.867 -30.512 1.00 76.94 315 VAL A C 1
ATOM 2409 O O . VAL A 1 315 ? 0.282 3.883 -31.198 1.00 76.94 315 VAL A O 1
ATOM 2412 N N . THR A 1 316 ? -0.656 2.622 -29.600 1.00 77.69 316 THR A N 1
ATOM 2413 C CA . THR A 1 316 ? -1.786 3.531 -29.348 1.00 77.69 316 THR A CA 1
ATOM 2414 C C . THR A 1 316 ? -1.311 4.856 -28.741 1.00 77.69 316 THR A C 1
ATOM 2416 O O . THR A 1 316 ? -1.763 5.913 -29.173 1.00 77.69 316 THR A O 1
ATOM 2419 N N . GLU A 1 317 ? -0.359 4.812 -27.804 1.00 77.88 317 GLU A N 1
ATOM 2420 C CA . GLU A 1 317 ? 0.280 5.990 -27.201 1.00 77.88 317 GLU 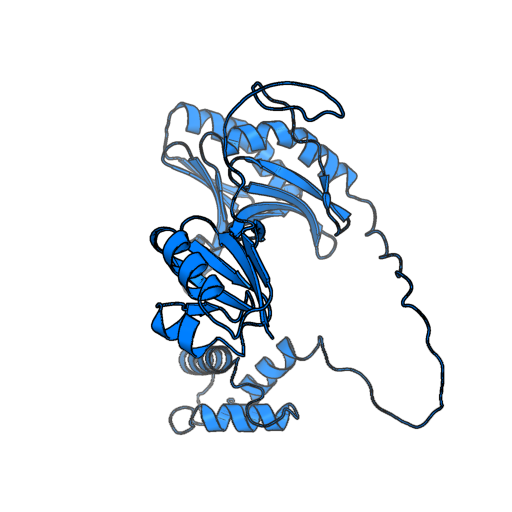A CA 1
ATOM 2421 C C . GLU A 1 317 ? 0.990 6.855 -28.257 1.00 77.88 317 GLU A C 1
ATOM 2423 O O . GLU A 1 317 ? 0.843 8.076 -28.252 1.00 77.88 317 GLU A O 1
ATOM 2428 N N . ILE A 1 318 ? 1.697 6.236 -29.209 1.00 72.12 318 ILE A N 1
ATOM 2429 C CA . ILE A 1 318 ? 2.400 6.944 -30.292 1.00 72.12 318 ILE A CA 1
ATOM 2430 C C . ILE A 1 318 ? 1.405 7.594 -31.265 1.00 72.12 318 ILE A C 1
ATOM 2432 O O . ILE A 1 318 ? 1.600 8.743 -31.657 1.00 72.12 318 ILE A O 1
ATOM 2436 N N . ILE A 1 319 ? 0.313 6.898 -31.607 1.00 70.50 319 ILE A N 1
ATOM 2437 C CA . ILE A 1 319 ? -0.759 7.449 -32.454 1.00 70.50 319 ILE A CA 1
ATOM 2438 C C . ILE A 1 319 ? -1.423 8.657 -31.774 1.00 70.50 319 ILE A C 1
ATOM 2440 O O . ILE A 1 319 ? -1.708 9.654 -32.433 1.00 70.50 319 ILE A O 1
ATOM 2444 N N . GLN A 1 320 ? -1.655 8.588 -30.460 1.00 68.31 320 GLN A N 1
ATOM 2445 C CA . GLN A 1 320 ? -2.269 9.670 -29.682 1.00 68.31 320 GLN A CA 1
ATOM 2446 C C . GLN A 1 320 ? -1.325 10.854 -29.436 1.00 68.31 320 GLN A C 1
ATOM 2448 O O . GLN A 1 320 ? -1.790 11.985 -29.338 1.00 68.31 320 GLN A O 1
ATOM 2453 N N . SER A 1 321 ? -0.013 10.611 -29.359 1.00 65.94 321 SER A N 1
ATOM 2454 C CA . SER A 1 321 ? 0.989 11.654 -29.094 1.00 65.94 321 SER A CA 1
ATOM 2455 C C . SER A 1 321 ? 1.393 12.451 -30.339 1.00 65.94 321 SER A C 1
ATOM 2457 O O . SER A 1 321 ? 2.191 13.377 -30.230 1.00 65.94 321 SER A O 1
ATOM 2459 N N . GLY A 1 322 ? 0.880 12.107 -31.527 1.00 58.88 322 GLY A N 1
ATOM 2460 C CA . GLY A 1 322 ? 1.188 12.825 -32.770 1.00 58.88 322 GLY A CA 1
ATOM 2461 C C . GLY A 1 322 ? 2.648 12.711 -33.231 1.00 58.88 322 GLY A C 1
ATOM 2462 O O . GLY A 1 322 ? 3.031 13.372 -34.188 1.00 58.88 322 GLY A O 1
ATOM 2463 N N . GLU A 1 323 ? 3.460 11.854 -32.597 1.00 56.97 323 GLU A N 1
ATOM 2464 C CA . GLU A 1 323 ? 4.860 11.579 -32.980 1.00 56.97 323 GLU A CA 1
ATOM 2465 C C . GLU A 1 323 ? 4.976 10.827 -34.321 1.00 56.97 323 GLU A C 1
ATOM 2467 O O . GLU A 1 323 ? 6.072 10.653 -34.854 1.00 56.97 323 GLU A O 1
ATOM 2472 N N . ALA A 1 324 ? 3.839 10.405 -34.877 1.00 56.00 324 ALA A N 1
ATOM 2473 C CA . ALA A 1 324 ? 3.684 9.898 -36.232 1.00 56.00 324 ALA A CA 1
ATOM 2474 C C . ALA A 1 324 ? 2.904 10.914 -37.085 1.00 56.00 324 ALA A C 1
ATOM 2476 O O . ALA A 1 324 ? 1.744 10.704 -37.433 1.00 56.00 324 ALA A O 1
ATOM 2477 N N . GLY A 1 325 ? 3.538 12.049 -37.365 1.00 36.16 325 GLY A N 1
ATOM 2478 C CA . GLY A 1 325 ? 3.186 12.951 -38.464 1.00 36.16 325 GLY A CA 1
ATOM 2479 C C . GLY A 1 325 ? 4.313 12.931 -39.504 1.00 36.16 325 GLY A C 1
ATOM 2480 O O . GLY A 1 325 ? 5.442 12.654 -39.102 1.00 36.16 325 GLY A O 1
ATOM 2481 N N . PRO A 1 326 ? 3.995 13.154 -40.793 1.00 47.00 326 PRO A N 1
ATOM 2482 C CA . PRO A 1 326 ? 4.733 12.672 -41.970 1.00 47.00 326 PRO A CA 1
ATOM 2483 C C . PRO A 1 326 ? 6.234 12.977 -41.988 1.00 47.00 326 PRO A C 1
ATOM 2485 O O . PRO A 1 326 ? 6.624 14.100 -41.594 1.00 47.00 326 PRO A O 1
#

Sequence (326 aa):
MASVWLEAHGKAVLVKGDTMSIKDLLKEKGGKWNGGLKSWLFPGSKKAAIIEDLQSSDKVKSVEDKTGGAAPAAAASQPVAKPAAKAPAKRSAAQTSPSGERVFELVDDVRVSISTFKNEHGVDIRKFYTEKVTGELRPTPKGIRVSKEEWDAVCKAVPDIDAALQKDDEKSWNLIADITISITAGAVDLRRYYVDKNDGQSKPGKKGIRLGAVQWPSLKAEMPEITKELDQGGGPPAKKAKSKKPEVPEIPEEAETPEASATSKVKWKHELRKILKGRDLKEISLRKVRGELEAVLSLPADGLLERKDEVKEIVTEIIQSGEAGP

InterPro domains:
  IPR003173 Transcriptional coactivator p15 (PC4), C-terminal [PF02229] (106-157)
  IPR003173 Transcriptional coactivator p15 (PC4), C-terminal [PF02229] (188-221)
  IPR009044 ssDNA-binding transcriptional regulator [G3DSA:2.30.31.10] (93-172)
  IPR009044 ssDNA-binding transcriptional regulator [G3DSA:2.30.31.10] (185-232)
  IPR009044 ssDNA-binding transcriptional regulator [SSF54447] (104-166)
  IPR009044 ssDNA-binding transcriptional regulator [SSF54447] (187-231)
  IPR014876 DEK, C-terminal [PF08766] (270-319)
  IPR014876 DEK, C-terminal [PS51998] (262-320)
  IPR045125 RNA polymerase II transcriptional coactivator Sub1/Tcp4-like [PTHR13215] (74-167)

Radius of gyration: 28.21 Å; chains: 1; bounding box: 57×72×71 Å

pLDDT: mean 72.22, std 17.95, range [30.58, 91.94]

Secondary structure (DSSP, 8-state):
-EEEEEEEETTEEEEEESTTTTHHHHHHTT-EEETTTTEEEEEGGGHHHHHHHHHT-TTEEEEEE--------------S-------S----PPEE-TTS-EEEE-STTEEEEEEEETTEEEEEEEEEEE-TTT--EEEEEEEEEEEHHHHHHHHHHHHHHHHHHHHT--EEEEEETTEEEEEETTEEEEEEEEE-TTT--EEEEEEEEEE-TTHHHHHHHHHHHHHHHHHHT-SPP-----PPPPP-------------SSSHHHHHHHHHHHHHTTS-TTT--HHHHHHHHHHHTTPPTTTTGGGHHHHHHHHHHHHHTT----

Organism: Symbiodinium microadriaticum (NCBI:txid2951)

Foldseek 3Di:
DWAWEWDDQPQKIWIDTPCPQVVVVLVVLPWDQDPVVRTTIGGNVCVVVVQVSLVPDPSYDYYHYPHPDDDDDDDDDDDDDDDDDDDDDDAQPFDQDPQRWTWGDFPPQWIWTFDQDPNFTWIKIFHWDQDSRPSDTHTDLAIAIDTLVRLVLVVVCLVVLVVCLVVQHFDKDARDDQWIWTRHRSKIKIFGWDQDPVPRDTHTDSHIHIAHNRRSVSCVVCSVVVNVCSVVVPDDRDDPDPPDDDDDDDDDDDDDDDDDDPPPPVVLLVVLLVVQAQDDLVPDDLLNSVVVSCVVVVHPVCNCVVVSVVSVVSSVVCVVVVSHDD